Protein AF-0000000072475135 (afdb_homodimer)

Solvent-accessible surface area (backbone atoms only — not comparable to full-atom values): 20371 Å² total; per-residue (Å²): 133,74,54,34,29,38,39,38,40,29,12,45,85,73,63,38,58,67,58,53,50,51,50,52,51,53,49,54,66,69,37,64,90,61,47,38,32,42,30,43,28,63,34,77,89,44,86,66,41,36,35,34,28,40,28,46,86,81,74,46,78,41,76,63,36,28,35,50,58,93,46,69,72,54,22,61,73,70,62,63,51,88,79,49,86,34,56,38,82,65,77,79,52,69,67,61,52,51,48,58,50,34,71,71,68,64,59,81,65,80,65,71,76,61,72,68,71,79,67,78,73,69,80,68,78,75,69,75,70,73,74,66,87,80,71,84,84,81,90,81,89,89,76,86,74,81,76,81,73,87,72,88,80,81,87,76,70,89,76,80,78,131,132,72,56,35,29,39,38,38,39,30,11,46,85,75,63,37,58,66,58,52,49,50,51,52,52,53,48,53,67,67,37,64,88,60,46,38,32,42,30,44,27,63,33,79,88,46,86,67,40,34,36,34,29,41,29,47,87,79,72,46,78,41,76,64,37,29,35,50,57,92,46,68,71,54,22,62,72,69,61,63,48,89,80,50,88,33,58,36,81,64,80,81,51,69,68,59,51,51,47,58,49,31,71,73,67,65,58,81,65,83,69,72,76,64,74,72,72,82,68,78,75,72,80,68,81,73,74,78,76,74,80,70,79,78,77,74,86,62,84,73,68,80,71,77,75,78,66,79,78,74,76,77,74,77,82,69,78,78,62,75,80,129

Radius of gyration: 30.02 Å; Cα contacts (8 Å, |Δi|>4): 388; chains: 2; bounding box: 94×64×72 Å

Organism: Diutina rugosa (NCBI:txid5481)

pLDDT: mean 70.78, std 33.04, range [15.7, 98.88]

Structure (mmCIF, N/CA/C/O backbone):
data_AF-0000000072475135-model_v1
#
loop_
_entity.id
_entity.type
_entity.pdbx_description
1 polymer 'Uncharacterized protein'
#
loop_
_atom_site.group_PDB
_atom_site.id
_atom_site.type_symbol
_atom_site.label_atom_id
_atom_site.label_alt_id
_atom_site.label_comp_id
_atom_site.label_asym_id
_atom_site.label_entity_id
_atom_site.label_seq_id
_atom_site.pdbx_PDB_ins_code
_atom_site.Cartn_x
_atom_site.Cartn_y
_atom_site.Cartn_z
_atom_site.occupancy
_atom_site.B_iso_or_equiv
_atom_site.auth_seq_id
_atom_site.auth_comp_id
_atom_site.auth_asym_id
_atom_site.auth_atom_id
_atom_site.pdbx_PDB_model_num
ATOM 1 N N . MET A 1 1 ? -14.227 -4.93 15.25 1 56.53 1 MET A N 1
ATOM 2 C CA . MET A 1 1 ? -13.344 -5.859 14.547 1 56.53 1 MET A CA 1
ATOM 3 C C . MET A 1 1 ? -12.555 -5.141 13.461 1 56.53 1 MET A C 1
ATOM 5 O O . MET A 1 1 ? -13.039 -4.176 12.867 1 56.53 1 MET A O 1
ATOM 9 N N . SER A 1 2 ? -11.219 -5.438 13.289 1 84.25 2 SER A N 1
ATOM 10 C CA . SER A 1 2 ? -10.398 -4.758 12.289 1 84.25 2 SER A CA 1
ATOM 11 C C . SER A 1 2 ? -10.82 -5.137 10.875 1 84.25 2 SER A C 1
ATOM 13 O O . SER A 1 2 ? -11.258 -6.262 10.633 1 84.25 2 SER A O 1
ATOM 15 N N . LEU A 1 3 ? -10.969 -4.223 9.992 1 91.5 3 LEU A N 1
ATOM 16 C CA . LEU A 1 3 ? -11.312 -4.449 8.594 1 91.5 3 LEU A CA 1
ATOM 17 C C . LEU A 1 3 ? -10.266 -5.312 7.902 1 91.5 3 LEU A C 1
ATOM 19 O O . LEU A 1 3 ? -9.094 -5.305 8.289 1 91.5 3 LEU A O 1
ATOM 23 N N . PRO A 1 4 ? -10.719 -6.164 6.957 1 94.94 4 PRO A N 1
ATOM 24 C CA . PRO A 1 4 ? -9.766 -6.965 6.191 1 94.94 4 PRO A CA 1
ATOM 25 C C . PRO A 1 4 ? -8.695 -6.117 5.512 1 94.94 4 PRO A C 1
ATOM 27 O O . PRO A 1 4 ? -8.938 -4.945 5.199 1 94.94 4 PRO A O 1
ATOM 30 N N . GLN A 1 5 ? -7.562 -6.695 5.324 1 96.69 5 GLN A N 1
ATOM 31 C CA . GLN A 1 5 ? -6.441 -6.023 4.672 1 96.69 5 GLN A CA 1
ATOM 32 C C . GLN A 1 5 ? -5.895 -6.863 3.52 1 96.69 5 GLN A C 1
ATOM 34 O O . GLN A 1 5 ? -5.859 -8.094 3.604 1 96.69 5 GLN A O 1
ATOM 39 N N . VAL A 1 6 ? -5.473 -6.18 2.527 1 98 6 VAL A N 1
ATOM 40 C CA . VAL A 1 6 ? -4.906 -6.859 1.365 1 98 6 VAL A CA 1
ATOM 41 C C . VAL A 1 6 ? -3.414 -6.555 1.268 1 98 6 VAL A C 1
ATOM 43 O O . VAL A 1 6 ? -2.986 -5.422 1.504 1 98 6 VAL A O 1
ATOM 46 N N . THR A 1 7 ? -2.662 -7.562 0.932 1 98.69 7 THR A N 1
ATOM 47 C CA . THR A 1 7 ? -1.241 -7.414 0.639 1 98.69 7 THR A CA 1
ATOM 48 C C . THR A 1 7 ? -0.933 -7.863 -0.787 1 98.69 7 THR A C 1
ATOM 50 O O . THR A 1 7 ? -1.393 -8.922 -1.223 1 98.69 7 THR A O 1
ATOM 53 N N . ILE A 1 8 ? -0.24 -7.023 -1.475 1 98.88 8 ILE A N 1
ATOM 54 C CA . ILE A 1 8 ? 0.21 -7.348 -2.824 1 98.88 8 ILE A CA 1
ATOM 55 C C . ILE A 1 8 ? 1.734 -7.43 -2.854 1 98.88 8 ILE A C 1
ATOM 57 O O . ILE A 1 8 ? 2.422 -6.445 -2.564 1 98.88 8 ILE A O 1
ATOM 61 N N . GLU A 1 9 ? 2.25 -8.57 -3.188 1 98.81 9 GLU A N 1
ATOM 62 C CA . GLU A 1 9 ? 3.674 -8.789 -3.416 1 98.81 9 GLU A CA 1
ATOM 63 C C . GLU A 1 9 ? 4.004 -8.773 -4.906 1 98.81 9 GLU A C 1
ATOM 65 O O . GLU A 1 9 ? 3.248 -9.312 -5.719 1 98.81 9 GLU A O 1
ATOM 70 N N . TYR A 1 10 ? 5.113 -8.164 -5.23 1 98.75 10 TYR A N 1
ATOM 71 C CA . TYR A 1 10 ? 5.484 -8.117 -6.641 1 98.75 10 TYR A CA 1
ATOM 72 C C . TYR A 1 10 ? 6.996 -8.219 -6.809 1 98.75 10 TYR A C 1
ATOM 74 O O . TYR A 1 10 ? 7.754 -7.879 -5.895 1 98.75 10 TYR A O 1
ATOM 82 N N . CYS A 1 11 ? 7.383 -8.711 -7.918 1 98.5 11 CYS A N 1
ATOM 83 C CA . CYS A 1 11 ? 8.797 -8.82 -8.266 1 98.5 11 CYS A CA 1
ATOM 84 C C . CYS A 1 11 ? 9.406 -7.445 -8.516 1 98.5 11 CYS A C 1
ATOM 86 O O . CYS A 1 11 ? 9.125 -6.816 -9.531 1 98.5 11 CYS A O 1
ATOM 88 N N . ALA A 1 12 ? 10.211 -7.012 -7.609 1 97.69 12 ALA A N 1
ATOM 89 C CA . ALA A 1 12 ? 10.844 -5.703 -7.73 1 97.69 12 ALA A CA 1
ATOM 90 C C . ALA A 1 12 ? 11.828 -5.668 -8.898 1 97.69 12 ALA A C 1
ATOM 92 O O . ALA A 1 12 ? 11.867 -4.695 -9.656 1 97.69 12 ALA A O 1
ATOM 93 N N . LYS A 1 13 ? 12.547 -6.699 -9.109 1 96.19 13 LYS A N 1
ATOM 94 C CA . LYS A 1 13 ? 13.555 -6.758 -10.172 1 96.19 13 LYS A CA 1
ATOM 95 C C . LYS A 1 13 ? 12.898 -6.816 -11.547 1 96.19 13 LYS A C 1
ATOM 97 O O . LYS A 1 13 ? 13.523 -6.465 -12.555 1 96.19 13 LYS A O 1
ATOM 102 N N . CYS A 1 14 ? 11.719 -7.273 -11.602 1 97.69 14 CYS A N 1
ATOM 103 C CA . CYS A 1 14 ? 10.961 -7.348 -12.852 1 97.69 14 CYS A CA 1
ATOM 104 C C . CYS A 1 14 ? 10.32 -6.004 -13.172 1 97.69 14 CYS A C 1
ATOM 106 O O . CYS A 1 14 ? 9.695 -5.848 -14.227 1 97.69 14 CYS A O 1
ATOM 108 N N . LYS A 1 15 ? 10.422 -5.039 -12.219 1 97.38 15 LYS A N 1
ATOM 109 C CA . LYS A 1 15 ? 9.883 -3.688 -12.359 1 97.38 15 LYS A CA 1
ATOM 110 C C . LYS A 1 15 ? 8.359 -3.717 -12.492 1 97.38 15 LYS A C 1
ATOM 112 O O . LYS A 1 15 ? 7.793 -3.01 -13.328 1 97.38 15 LYS A O 1
ATOM 117 N N . TRP A 1 16 ? 7.676 -4.504 -11.68 1 98.56 16 TRP A N 1
ATOM 118 C CA . TRP A 1 16 ? 6.223 -4.645 -11.719 1 98.56 16 TRP A CA 1
ATOM 119 C C . TRP A 1 16 ? 5.559 -3.697 -10.727 1 98.56 16 TRP A C 1
ATOM 121 O O . TRP A 1 16 ? 4.406 -3.906 -10.336 1 98.56 16 TRP A O 1
ATOM 131 N N . GLN A 1 17 ? 6.277 -2.719 -10.258 1 98.44 17 GLN A N 1
ATOM 132 C CA . GLN A 1 17 ? 5.754 -1.755 -9.297 1 98.44 17 GLN A CA 1
ATOM 133 C C . GLN A 1 17 ? 4.484 -1.087 -9.82 1 98.44 17 GLN A C 1
ATOM 135 O O . GLN A 1 17 ? 3.475 -1.02 -9.117 1 98.44 17 GLN A O 1
ATOM 140 N N . GLN A 1 18 ? 4.641 -0.631 -11.031 1 97.94 18 GLN A N 1
ATOM 141 C CA . GLN A 1 18 ? 3.514 0.115 -11.586 1 97.94 18 GLN A CA 1
ATOM 142 C C . GLN A 1 18 ? 2.273 -0.767 -11.703 1 97.94 18 GLN A C 1
ATOM 144 O O . GLN A 1 18 ? 1.151 -0.303 -11.492 1 97.94 18 GLN A O 1
ATOM 149 N N . ARG A 1 19 ? 2.459 -1.937 -12.039 1 98.5 19 ARG A N 1
ATOM 150 C CA . ARG A 1 19 ? 1.353 -2.885 -12.109 1 98.5 19 ARG A CA 1
ATOM 151 C C . ARG A 1 19 ? 0.732 -3.111 -10.734 1 98.5 19 ARG A C 1
ATOM 153 O O . ARG A 1 19 ? -0.492 -3.127 -10.594 1 98.5 19 ARG A O 1
ATOM 160 N N . ALA A 1 20 ? 1.542 -3.322 -9.766 1 98.88 20 ALA A N 1
ATOM 161 C CA . ALA A 1 20 ? 1.06 -3.5 -8.398 1 98.88 20 ALA A CA 1
ATOM 162 C C . ALA A 1 20 ? 0.255 -2.287 -7.941 1 98.88 20 ALA A C 1
ATOM 164 O O . ALA A 1 20 ? -0.796 -2.434 -7.316 1 98.88 20 ALA A O 1
ATOM 165 N N . VAL A 1 21 ? 0.729 -1.128 -8.242 1 98.75 21 VAL A N 1
ATOM 166 C CA . VAL A 1 21 ? 0.049 0.11 -7.879 1 98.75 21 VAL A CA 1
ATOM 167 C C . VAL A 1 21 ? -1.324 0.164 -8.539 1 98.75 21 VAL A C 1
ATOM 169 O O . VAL A 1 21 ? -2.301 0.603 -7.93 1 98.75 21 VAL A O 1
ATOM 172 N N . TRP A 1 22 ? -1.317 -0.268 -9.75 1 98.62 22 TRP A N 1
ATOM 173 C CA . TRP A 1 22 ? -2.584 -0.288 -10.469 1 98.62 22 TRP A CA 1
ATOM 174 C C . TRP A 1 22 ? -3.615 -1.143 -9.742 1 98.62 22 TRP A C 1
ATOM 176 O O . TRP A 1 22 ? -4.766 -0.732 -9.57 1 98.62 22 TRP A O 1
ATOM 186 N N . TYR A 1 23 ? -3.262 -2.256 -9.281 1 98.81 23 TYR A N 1
ATOM 187 C CA . TYR A 1 23 ? -4.172 -3.123 -8.539 1 98.81 23 TYR A CA 1
ATOM 188 C C . TYR A 1 23 ? -4.609 -2.469 -7.238 1 98.81 23 TYR A C 1
ATOM 190 O O . TYR A 1 23 ? -5.781 -2.531 -6.867 1 98.81 23 TYR A O 1
ATOM 198 N N . LEU A 1 24 ? -3.641 -1.946 -6.551 1 98.81 24 LEU A N 1
ATOM 199 C CA . LEU A 1 24 ? -3.932 -1.243 -5.305 1 98.81 24 LEU A CA 1
ATOM 200 C C . LEU A 1 24 ? -4.996 -0.173 -5.523 1 98.81 24 LEU A C 1
ATOM 202 O O . LEU A 1 24 ? -5.973 -0.101 -4.773 1 98.81 24 LEU A O 1
ATOM 206 N N . GLN A 1 25 ? -4.801 0.579 -6.539 1 98.19 25 GLN A N 1
ATOM 207 C CA . GLN A 1 25 ? -5.738 1.658 -6.84 1 98.19 25 GLN A CA 1
ATOM 208 C C . GLN A 1 25 ? -7.129 1.111 -7.141 1 98.19 25 GLN A C 1
ATOM 210 O O . GLN A 1 25 ? -8.125 1.607 -6.609 1 98.19 25 GLN A O 1
ATOM 215 N N . GLU A 1 26 ? -7.184 0.102 -7.914 1 97.75 26 GLU A N 1
ATOM 216 C CA . GLU A 1 26 ? -8.453 -0.523 -8.281 1 97.75 26 GLU A CA 1
ATOM 217 C C . GLU A 1 26 ? -9.18 -1.057 -7.051 1 97.75 26 GLU A C 1
ATOM 219 O O . GLU A 1 26 ? -10.383 -0.849 -6.898 1 97.75 26 GLU A O 1
ATOM 224 N N . LEU A 1 27 ? -8.469 -1.668 -6.281 1 98.06 27 LEU A N 1
ATOM 225 C CA . LEU A 1 27 ? -9.078 -2.311 -5.125 1 98.06 27 LEU A CA 1
ATOM 226 C C . LEU A 1 27 ? -9.57 -1.271 -4.117 1 98.06 27 LEU A C 1
ATOM 228 O O . LEU A 1 27 ? -10.664 -1.401 -3.564 1 98.06 27 LEU A O 1
ATOM 232 N N . LEU A 1 28 ? -8.766 -0.259 -3.883 1 97.19 28 LEU A N 1
ATOM 233 C CA . LEU A 1 28 ? -9.18 0.784 -2.949 1 97.19 28 LEU A CA 1
ATOM 234 C C . LEU A 1 28 ? -10.43 1.501 -3.449 1 97.19 28 LEU A C 1
ATOM 236 O O . LEU A 1 28 ? -11.281 1.899 -2.652 1 97.19 28 LEU A O 1
ATOM 240 N N . GLN A 1 29 ? -10.516 1.653 -4.742 1 95.44 29 GLN A N 1
ATOM 241 C CA . GLN A 1 29 ? -11.688 2.311 -5.316 1 95.44 29 GLN A CA 1
ATOM 242 C C . GLN A 1 29 ? -12.93 1.437 -5.18 1 95.44 29 GLN A C 1
ATOM 244 O O . GLN A 1 29 ? -14.023 1.939 -4.895 1 95.44 29 GLN A O 1
ATOM 249 N N . THR A 1 30 ? -12.75 0.25 -5.352 1 96.06 30 THR A N 1
ATOM 250 C CA . THR A 1 30 ? -13.867 -0.681 -5.379 1 96.06 30 THR A CA 1
ATOM 251 C C . THR A 1 30 ? -14.32 -1.022 -3.961 1 96.06 30 THR A C 1
ATOM 253 O O . THR A 1 30 ? -15.523 -1.132 -3.697 1 96.06 30 THR A O 1
ATOM 256 N N . PHE A 1 31 ? -13.453 -1.217 -3.105 1 96.25 31 PHE A N 1
ATOM 257 C CA . PHE A 1 31 ? -13.781 -1.692 -1.769 1 96.25 31 PHE A CA 1
ATOM 258 C C . PHE A 1 31 ? -13.688 -0.561 -0.753 1 96.25 31 PHE A C 1
ATOM 260 O O . PHE A 1 31 ? -13.148 -0.742 0.339 1 96.25 31 PHE A O 1
ATOM 267 N N . ASP A 1 32 ? -14.141 0.528 -1.178 1 93.12 32 ASP A N 1
ATOM 268 C CA . ASP A 1 32 ? -14.195 1.688 -0.292 1 93.12 32 ASP A CA 1
ATOM 269 C C . ASP A 1 32 ? -15.016 1.383 0.96 1 93.12 32 ASP A C 1
ATOM 271 O O . ASP A 1 32 ? -16.203 1.085 0.872 1 93.12 32 ASP A O 1
ATOM 275 N N . GLY A 1 33 ? -14.336 1.446 2.121 1 93.62 33 GLY A N 1
ATOM 276 C CA . GLY A 1 33 ? -15.031 1.193 3.373 1 93.62 33 GLY A CA 1
ATOM 277 C C . GLY A 1 33 ? -15.039 -0.272 3.766 1 93.62 33 GLY A C 1
ATOM 278 O O . GLY A 1 33 ? -15.461 -0.621 4.871 1 93.62 33 GLY A O 1
ATOM 279 N N . SER A 1 34 ? -14.547 -1.141 2.9 1 93.88 34 SER A N 1
ATOM 280 C CA . SER A 1 34 ? -14.602 -2.576 3.156 1 93.88 34 SER A CA 1
ATOM 281 C C . SER A 1 34 ? -13.211 -3.135 3.455 1 93.88 34 SER A C 1
ATOM 283 O O . SER A 1 34 ? -13.086 -4.242 3.979 1 93.88 34 SER A O 1
ATOM 285 N N . LEU A 1 35 ? -12.273 -2.338 3.057 1 95.25 35 LEU A N 1
ATOM 286 C CA . LEU A 1 35 ? -10.891 -2.721 3.338 1 95.25 35 LEU A CA 1
ATOM 287 C C . LEU A 1 35 ? -10.242 -1.738 4.305 1 95.25 35 LEU A C 1
ATOM 289 O O . LEU A 1 35 ? -10.445 -0.526 4.199 1 95.25 35 LEU A O 1
ATOM 293 N N . GLY A 1 36 ? -9.469 -2.334 5.199 1 96.19 36 GLY A N 1
ATOM 294 C CA . GLY A 1 36 ? -8.789 -1.496 6.176 1 96.19 36 GLY A CA 1
ATOM 295 C C . GLY A 1 36 ? -7.484 -0.921 5.664 1 96.19 36 GLY A C 1
ATOM 296 O O . GLY A 1 36 ? -7.059 0.152 6.098 1 96.19 36 GLY A O 1
ATOM 297 N N . ALA A 1 37 ? -6.859 -1.688 4.777 1 97.75 37 ALA A N 1
ATOM 298 C CA . ALA A 1 37 ? -5.555 -1.276 4.266 1 97.75 37 ALA A CA 1
ATOM 299 C C . ALA A 1 37 ? -5.133 -2.141 3.08 1 97.75 37 ALA A C 1
ATOM 301 O O . ALA A 1 37 ? -5.594 -3.277 2.938 1 97.75 37 ALA A O 1
ATOM 302 N N . ILE A 1 38 ? -4.344 -1.551 2.271 1 98.62 38 ILE A N 1
ATOM 303 C CA . ILE A 1 38 ? -3.641 -2.332 1.261 1 98.62 38 ILE A CA 1
ATOM 304 C C . ILE A 1 38 ? -2.139 -2.072 1.359 1 98.62 38 ILE A C 1
ATOM 306 O O . ILE A 1 38 ? -1.709 -0.923 1.485 1 98.62 38 ILE A O 1
ATOM 310 N N . THR A 1 39 ? -1.374 -3.115 1.282 1 98.81 39 THR A N 1
ATOM 311 C CA . THR A 1 39 ? 0.077 -3.062 1.421 1 98.81 39 THR A CA 1
ATOM 312 C C . THR A 1 39 ? 0.76 -3.551 0.146 1 98.81 39 THR A C 1
ATOM 314 O O . THR A 1 39 ? 0.414 -4.609 -0.384 1 98.81 39 THR A O 1
ATOM 317 N N . LEU A 1 40 ? 1.656 -2.771 -0.34 1 98.88 40 LEU A N 1
ATOM 318 C CA . LEU A 1 40 ? 2.531 -3.232 -1.413 1 98.88 40 LEU A CA 1
ATOM 319 C C . LEU A 1 40 ? 3.883 -3.674 -0.861 1 98.88 40 LEU A C 1
ATOM 321 O O . LEU A 1 40 ? 4.512 -2.943 -0.09 1 98.88 40 LEU A O 1
ATOM 325 N N . VAL A 1 41 ? 4.309 -4.832 -1.307 1 98.69 41 VAL A N 1
ATOM 326 C CA . VAL A 1 41 ? 5.562 -5.418 -0.844 1 98.69 41 VAL A CA 1
ATOM 327 C C . VAL A 1 41 ? 6.449 -5.754 -2.041 1 98.69 41 VAL A C 1
ATOM 329 O O . VAL A 1 41 ? 6.215 -6.746 -2.736 1 98.69 41 VAL A O 1
ATOM 332 N N . PRO A 1 42 ? 7.426 -4.945 -2.258 1 98.56 42 PRO A N 1
ATOM 333 C CA . PRO A 1 42 ? 8.414 -5.363 -3.256 1 98.56 42 PRO A CA 1
ATOM 334 C C . PRO A 1 42 ? 9.234 -6.574 -2.809 1 98.56 42 PRO A C 1
ATOM 336 O O . PRO A 1 42 ? 9.711 -6.609 -1.675 1 98.56 42 PRO A O 1
ATOM 339 N N . VAL A 1 43 ? 9.359 -7.52 -3.686 1 97.81 43 VAL A N 1
ATOM 340 C CA . VAL A 1 43 ? 10.133 -8.727 -3.396 1 97.81 43 VAL A CA 1
ATOM 341 C C . VAL A 1 43 ? 11.367 -8.781 -4.297 1 97.81 43 VAL A C 1
ATOM 343 O O . VAL A 1 43 ? 11.25 -8.656 -5.52 1 97.81 43 VAL A O 1
ATOM 346 N N . TYR A 1 44 ? 12.484 -9 -3.701 1 95.38 44 TYR A N 1
ATOM 347 C CA . TYR A 1 44 ? 13.727 -8.891 -4.453 1 95.38 44 TYR A CA 1
ATOM 348 C C . TYR A 1 44 ? 14.359 -10.258 -4.664 1 95.38 44 TYR A C 1
ATOM 350 O O . TYR A 1 44 ? 15.164 -10.438 -5.582 1 95.38 44 TYR A O 1
ATOM 358 N N . ASP A 1 45 ? 13.961 -11.203 -3.867 1 94.44 45 ASP A N 1
ATOM 359 C CA . ASP A 1 45 ? 14.719 -12.445 -3.861 1 94.44 45 ASP A CA 1
ATOM 360 C C . ASP A 1 45 ? 13.93 -13.578 -4.516 1 94.44 45 ASP A C 1
ATOM 362 O O . ASP A 1 45 ? 14.297 -14.75 -4.406 1 94.44 45 ASP A O 1
ATOM 366 N N . SER A 1 46 ? 12.836 -13.328 -5.125 1 95.12 46 SER A N 1
ATOM 367 C CA . SER A 1 46 ? 12.008 -14.289 -5.848 1 95.12 46 SER A CA 1
ATOM 368 C C . SER A 1 46 ? 11.562 -13.727 -7.195 1 95.12 46 SER A C 1
ATOM 370 O O . SER A 1 46 ? 10.469 -13.18 -7.316 1 95.12 46 SER A O 1
ATOM 372 N N . PRO A 1 47 ? 12.461 -13.922 -8.211 1 95.44 47 PRO A N 1
ATOM 373 C CA . PRO A 1 47 ? 12.117 -13.359 -9.523 1 95.44 47 PRO A CA 1
ATOM 374 C C . PRO A 1 47 ? 10.789 -13.891 -10.062 1 95.44 47 PRO A C 1
ATOM 376 O O . PRO A 1 47 ? 10.516 -15.094 -9.969 1 95.44 47 PRO A O 1
ATOM 379 N N . GLY A 1 48 ? 9.969 -12.992 -10.523 1 96.88 48 GLY A N 1
ATOM 380 C CA . GLY A 1 48 ? 8.727 -13.398 -11.156 1 96.88 48 GLY A CA 1
ATOM 381 C C . GLY A 1 48 ? 7.574 -13.539 -10.172 1 96.88 48 GLY A C 1
ATOM 382 O O . GLY A 1 48 ? 6.469 -13.922 -10.555 1 96.88 48 GLY A O 1
ATOM 383 N N . VAL A 1 49 ? 7.785 -13.234 -8.992 1 97.5 49 VAL A N 1
ATOM 384 C CA . VAL A 1 49 ? 6.754 -13.414 -7.973 1 97.5 49 VAL A CA 1
ATOM 385 C C . VAL A 1 49 ? 5.668 -12.359 -8.141 1 97.5 49 VAL A C 1
ATOM 387 O O . VAL A 1 49 ? 5.965 -11.195 -8.438 1 97.5 49 VAL A O 1
ATOM 390 N N . PHE A 1 50 ? 4.504 -12.727 -8.047 1 98.62 50 PHE A N 1
ATOM 391 C CA . PHE A 1 50 ? 3.326 -11.883 -7.871 1 98.62 50 PHE A CA 1
ATOM 392 C C . PHE A 1 50 ? 2.256 -12.602 -7.062 1 98.62 50 PHE A C 1
ATOM 394 O O . PHE A 1 50 ? 1.854 -13.719 -7.406 1 98.62 50 PHE A O 1
ATOM 401 N N . GLY A 1 51 ? 1.834 -12.016 -6.004 1 98.56 51 GLY A N 1
ATOM 402 C CA . GLY A 1 51 ? 0.843 -12.625 -5.125 1 98.56 51 GLY A CA 1
ATOM 403 C C . GLY A 1 51 ? -0.057 -11.602 -4.453 1 98.56 51 GLY A C 1
ATOM 404 O O . GLY A 1 51 ? 0.374 -10.492 -4.152 1 98.56 51 GLY A O 1
ATOM 405 N N . VAL A 1 52 ? -1.253 -11.969 -4.246 1 98.81 52 VAL A N 1
ATOM 406 C CA . VAL A 1 52 ? -2.236 -11.18 -3.512 1 98.81 52 VAL A CA 1
ATOM 407 C C . VAL A 1 52 ? -2.771 -11.992 -2.332 1 98.81 52 VAL A C 1
ATOM 409 O O . VAL A 1 52 ? -3.17 -13.148 -2.496 1 98.81 52 VAL A O 1
ATOM 412 N N . TYR A 1 53 ? -2.787 -11.344 -1.238 1 98.25 53 TYR A N 1
ATOM 413 C CA . TYR A 1 53 ? -3.156 -12.023 -0 1 98.25 53 TYR A CA 1
ATOM 414 C C . TYR A 1 53 ? -4.199 -11.219 0.769 1 98.25 53 TYR A C 1
ATOM 416 O O . TYR A 1 53 ? -4.234 -9.992 0.686 1 98.25 53 TYR A O 1
ATOM 424 N N . LEU A 1 54 ? -4.969 -11.945 1.535 1 96.88 54 LEU A N 1
ATOM 425 C CA . LEU A 1 54 ? -5.969 -11.328 2.4 1 96.88 54 LEU A CA 1
ATOM 426 C C . LEU A 1 54 ? -5.719 -11.68 3.861 1 96.88 54 LEU A C 1
ATOM 428 O O . LEU A 1 54 ? -5.449 -12.836 4.184 1 96.88 54 LEU A O 1
ATOM 432 N N . THR A 1 55 ? -5.668 -10.641 4.652 1 95.81 55 THR A N 1
ATOM 433 C CA . THR A 1 55 ? -5.586 -10.812 6.098 1 95.81 55 THR A CA 1
ATOM 434 C C . THR A 1 55 ? -6.859 -10.32 6.777 1 95.81 55 THR A C 1
ATOM 436 O O . THR A 1 55 ? -7.285 -9.188 6.555 1 95.81 55 THR A O 1
ATOM 439 N N . THR A 1 56 ? -7.391 -11.195 7.512 1 88.5 56 THR A N 1
ATOM 440 C CA . THR A 1 56 ? -8.602 -10.852 8.258 1 88.5 56 THR A CA 1
ATOM 441 C C . THR A 1 56 ? -8.336 -10.883 9.758 1 88.5 56 THR A C 1
ATOM 443 O O . THR A 1 56 ? -7.184 -10.945 10.195 1 88.5 56 THR A O 1
ATOM 446 N N . ASP A 1 57 ? -9.234 -11.008 10.656 1 74.31 57 ASP A N 1
ATOM 447 C CA . ASP A 1 57 ? -9.148 -10.93 12.117 1 74.31 57 ASP A CA 1
ATOM 448 C C . ASP A 1 57 ? -8.164 -11.969 12.656 1 74.31 57 ASP A C 1
ATOM 450 O O . ASP A 1 57 ? -7.527 -11.75 13.688 1 74.31 57 ASP A O 1
ATOM 454 N N . THR A 1 58 ? -7.949 -12.992 12 1 72.94 58 THR A N 1
ATOM 455 C CA . THR A 1 58 ? -7.117 -14.055 12.547 1 72.94 58 THR A CA 1
ATOM 456 C C . THR A 1 58 ? -5.645 -13.797 12.242 1 72.94 58 THR A C 1
ATOM 458 O O . THR A 1 58 ? -4.77 -14.547 12.695 1 72.94 58 THR A O 1
ATOM 461 N N . ASP A 1 59 ? -5.293 -12.664 11.695 1 75.06 59 ASP A N 1
ATOM 462 C CA . ASP A 1 59 ? -3.92 -12.25 11.414 1 75.06 59 ASP A CA 1
ATOM 463 C C . ASP A 1 59 ? -3.203 -13.266 10.539 1 75.06 59 ASP A C 1
ATOM 465 O O . ASP A 1 59 ? -1.983 -13.422 10.625 1 75.06 59 ASP A O 1
ATOM 469 N N . THR A 1 60 ? -3.922 -14.109 10.039 1 88.19 60 THR A N 1
ATOM 470 C CA . THR A 1 60 ? -3.332 -15.047 9.094 1 88.19 60 THR A CA 1
ATOM 471 C C . THR A 1 60 ? -3.428 -14.5 7.668 1 88.19 60 THR A C 1
ATOM 473 O O . THR A 1 60 ? -4.48 -14.008 7.254 1 88.19 60 THR A O 1
ATOM 476 N N . LYS A 1 61 ? -2.369 -14.547 7.031 1 93.25 61 LYS A N 1
ATOM 477 C CA . LYS A 1 61 ? -2.301 -14.133 5.633 1 93.25 61 LYS A CA 1
ATOM 478 C C . LYS A 1 61 ? -2.719 -15.266 4.699 1 93.25 61 LYS A C 1
ATOM 480 O O . LYS A 1 61 ? -2.012 -16.266 4.574 1 93.25 61 LYS A O 1
ATOM 485 N N . LYS A 1 62 ? -3.887 -15.141 4.094 1 94.75 62 LYS A N 1
ATOM 486 C CA . LYS A 1 62 ? -4.43 -16.141 3.184 1 94.75 62 LYS A CA 1
ATOM 487 C C . LYS A 1 62 ? -4.152 -15.781 1.729 1 94.75 62 LYS A C 1
ATOM 489 O O . LYS A 1 62 ? -4.535 -14.703 1.27 1 94.75 62 LYS A O 1
ATOM 494 N N . PRO A 1 63 ? -3.525 -16.672 0.989 1 96.69 63 PRO A N 1
ATOM 495 C CA . PRO A 1 63 ? -3.303 -16.359 -0.427 1 96.69 63 PRO A CA 1
ATOM 496 C C . PRO A 1 63 ? -4.586 -16.406 -1.249 1 96.69 63 PRO A C 1
ATOM 498 O O . PRO A 1 63 ? -5.359 -17.359 -1.141 1 96.69 63 PRO A O 1
ATOM 501 N N . LEU A 1 64 ? -4.809 -15.398 -2.025 1 97.31 64 LEU A N 1
ATOM 502 C CA . LEU A 1 64 ? -5.941 -15.344 -2.943 1 97.31 64 LEU A CA 1
ATOM 503 C C . LEU A 1 64 ? -5.496 -15.633 -4.371 1 97.31 64 LEU A C 1
ATOM 505 O O . LEU A 1 64 ? -6.234 -16.25 -5.145 1 97.31 64 LEU A O 1
ATOM 509 N N . TYR A 1 65 ? -4.359 -15.148 -4.66 1 98 65 TYR A N 1
ATOM 510 C CA . TYR A 1 65 ? -3.809 -15.266 -6.008 1 98 65 TYR A CA 1
ATOM 511 C C . TYR A 1 65 ? -2.287 -15.336 -5.969 1 98 65 TYR A C 1
ATOM 513 O O . TYR A 1 65 ? -1.641 -14.531 -5.285 1 98 65 TYR A O 1
ATOM 521 N N . LYS A 1 66 ? -1.785 -16.203 -6.668 1 97.94 66 LYS A N 1
ATOM 522 C CA . LYS A 1 66 ? -0.348 -16.297 -6.906 1 97.94 66 LYS A CA 1
ATOM 523 C C . LYS A 1 66 ? -0.052 -16.609 -8.367 1 97.94 66 LYS A C 1
ATOM 525 O O . LYS A 1 66 ? -0.687 -17.5 -8.961 1 97.94 66 LYS A O 1
ATOM 530 N N . ARG A 1 67 ? 0.886 -15.891 -8.844 1 97.69 67 ARG A N 1
ATOM 531 C CA . ARG A 1 67 ? 1.312 -16.141 -10.219 1 97.69 67 ARG A CA 1
ATOM 532 C C . ARG A 1 67 ? 2.24 -17.344 -10.297 1 97.69 67 ARG A C 1
ATOM 534 O O . ARG A 1 67 ? 3.176 -17.469 -9.5 1 97.69 67 ARG A O 1
ATOM 541 N N . LYS A 1 68 ? 1.992 -18.172 -11.258 1 96.31 68 LYS A N 1
ATOM 542 C CA . LYS A 1 68 ? 2.875 -19.297 -11.508 1 96.31 68 LYS A CA 1
ATOM 543 C C . LYS A 1 68 ? 4.223 -18.844 -12.062 1 96.31 68 LYS A C 1
ATOM 545 O O . LYS A 1 68 ? 4.297 -17.828 -12.758 1 96.31 68 LYS A O 1
ATOM 550 N N . PHE A 1 69 ? 5.184 -19.672 -11.766 1 95.38 69 PHE A N 1
ATOM 551 C CA . PHE A 1 69 ? 6.516 -19.375 -12.273 1 95.38 69 PHE A CA 1
ATOM 552 C C . PHE A 1 69 ? 6.703 -19.984 -13.664 1 95.38 69 PHE A C 1
ATOM 554 O O . PHE A 1 69 ? 6.176 -21.047 -13.961 1 95.38 69 PHE A O 1
ATOM 561 N N . ASN A 1 70 ? 7.418 -19.266 -14.477 1 92.12 70 ASN A N 1
ATOM 562 C CA . ASN A 1 70 ? 7.688 -19.766 -15.82 1 92.12 70 ASN A CA 1
ATOM 563 C C . ASN A 1 70 ? 8.75 -20.859 -15.805 1 92.12 70 ASN A C 1
ATOM 565 O O . ASN A 1 70 ? 8.75 -21.734 -16.672 1 92.12 70 ASN A O 1
ATOM 569 N N . LYS A 1 71 ? 9.688 -20.875 -14.828 1 92.62 71 LYS A N 1
ATOM 570 C CA . LYS A 1 71 ? 10.773 -21.844 -14.711 1 92.62 71 LYS A CA 1
ATOM 571 C C . LYS A 1 71 ? 10.453 -22.906 -13.656 1 92.62 71 LYS A C 1
ATOM 573 O O . LYS A 1 71 ? 10.203 -22.578 -12.5 1 92.62 71 LYS A O 1
ATOM 578 N N . PRO A 1 72 ? 10.578 -24.172 -14.055 1 91.94 72 PRO A N 1
ATOM 579 C CA . PRO A 1 72 ? 10.25 -25.25 -13.109 1 91.94 72 PRO A CA 1
ATOM 580 C C . PRO A 1 72 ? 11.117 -25.219 -11.852 1 91.94 72 PRO A C 1
ATOM 582 O O . PRO A 1 72 ? 10.656 -25.578 -10.766 1 91.94 72 PRO A O 1
ATOM 585 N N . GLU A 1 73 ? 12.383 -24.781 -12.008 1 93 73 GLU A N 1
ATOM 586 C CA . GLU A 1 73 ? 13.281 -24.688 -10.867 1 93 73 GLU A CA 1
ATOM 587 C C . GLU A 1 73 ? 12.758 -23.703 -9.82 1 93 73 GLU A C 1
ATOM 589 O O . GLU A 1 73 ? 12.859 -23.953 -8.617 1 93 73 GLU A O 1
ATOM 594 N N . LEU A 1 74 ? 12.18 -22.625 -10.312 1 91.94 74 LEU A N 1
ATOM 595 C CA . LEU A 1 74 ? 11.617 -21.625 -9.406 1 91.94 74 LEU A CA 1
ATOM 596 C C . LEU A 1 74 ? 10.32 -22.125 -8.781 1 91.94 74 LEU A C 1
ATOM 598 O O . LEU A 1 74 ? 10.062 -21.891 -7.598 1 91.94 74 LEU A O 1
ATOM 602 N N . ALA A 1 75 ? 9.484 -22.781 -9.547 1 92.56 75 ALA A N 1
ATOM 603 C CA . ALA A 1 75 ? 8.242 -23.359 -9.047 1 92.56 75 ALA A CA 1
ATOM 604 C C . ALA A 1 75 ? 8.5 -24.297 -7.871 1 92.56 75 ALA A C 1
ATOM 606 O O . ALA A 1 75 ? 7.789 -24.25 -6.863 1 92.56 75 ALA A O 1
ATOM 607 N N . ALA A 1 76 ? 9.492 -25.125 -8.055 1 92.44 76 ALA A N 1
ATOM 608 C CA . ALA A 1 76 ? 9.852 -26.078 -7 1 92.44 76 ALA A CA 1
ATOM 609 C C . ALA A 1 76 ? 10.406 -25.344 -5.777 1 92.44 76 ALA A C 1
ATOM 611 O O . ALA A 1 76 ? 10.023 -25.641 -4.645 1 92.44 76 ALA A O 1
ATOM 612 N N . LYS A 1 77 ? 11.219 -24.375 -6.035 1 92.5 77 LYS A N 1
ATOM 613 C CA . LYS A 1 77 ? 11.891 -23.641 -4.965 1 92.5 77 LYS A CA 1
ATOM 614 C C . LYS A 1 77 ? 10.875 -22.891 -4.109 1 92.5 77 LYS A C 1
ATOM 616 O O . LYS A 1 77 ? 11.023 -22.812 -2.885 1 92.5 77 LYS A O 1
ATOM 621 N N . TYR A 1 78 ? 9.844 -22.328 -4.797 1 91.38 78 TYR A N 1
ATOM 622 C CA . TYR A 1 78 ? 8.938 -21.453 -4.07 1 91.38 78 TYR A CA 1
ATOM 623 C C . TYR A 1 78 ? 7.605 -22.141 -3.797 1 91.38 78 TYR A C 1
ATOM 625 O O . TYR A 1 78 ? 6.625 -21.5 -3.428 1 91.38 78 TYR A O 1
ATOM 633 N N . GLY A 1 79 ? 7.574 -23.359 -3.914 1 89.19 79 GLY A N 1
ATOM 634 C CA . GLY A 1 79 ? 6.477 -24.203 -3.449 1 89.19 79 GLY A CA 1
ATOM 635 C C . GLY A 1 79 ? 5.23 -24.078 -4.305 1 89.19 79 GLY A C 1
ATOM 636 O O . GLY A 1 79 ? 4.109 -24.172 -3.795 1 89.19 79 GLY A O 1
ATOM 637 N N . GLU A 1 80 ? 5.43 -23.766 -5.527 1 88.31 80 GLU A N 1
ATOM 638 C CA . GLU A 1 80 ? 4.285 -23.781 -6.43 1 88.31 80 GLU A CA 1
ATOM 639 C C . GLU A 1 80 ? 3.707 -25.188 -6.555 1 88.31 80 GLU A C 1
ATOM 641 O O . GLU A 1 80 ? 4.434 -26.141 -6.859 1 88.31 80 GLU A O 1
ATOM 646 N N . THR A 1 81 ? 2.547 -25.328 -6.004 1 83.44 81 THR A N 1
ATOM 647 C CA . THR A 1 81 ? 1.902 -26.625 -6.148 1 83.44 81 THR A CA 1
ATOM 648 C C . THR A 1 81 ? 0.686 -26.531 -7.066 1 83.44 81 THR A C 1
ATOM 650 O O . THR A 1 81 ? 0.068 -25.469 -7.172 1 83.44 81 THR A O 1
ATOM 653 N N . MET A 1 82 ? 0.457 -27.562 -7.66 1 77.5 82 ME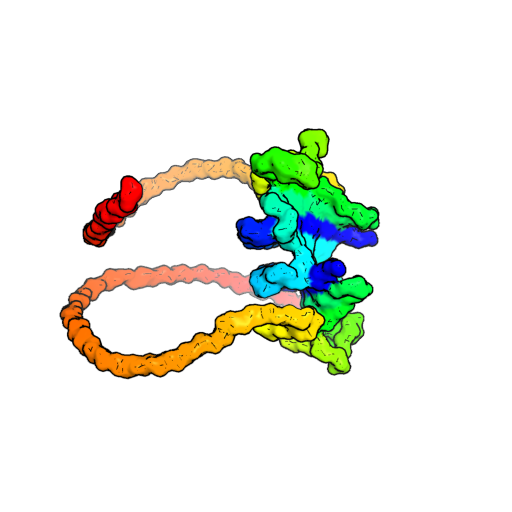T A N 1
ATOM 654 C CA . MET A 1 82 ? -0.699 -27.641 -8.547 1 77.5 82 MET A CA 1
ATOM 655 C C . MET A 1 82 ? -1.978 -27.906 -7.758 1 77.5 82 MET A C 1
ATOM 657 O O . MET A 1 82 ? -3.08 -27.766 -8.289 1 77.5 82 MET A O 1
ATOM 661 N N . THR A 1 83 ? -1.874 -28.125 -6.547 1 84.88 83 THR A N 1
ATOM 662 C CA . THR A 1 83 ? -3.029 -28.531 -5.754 1 84.88 83 THR A CA 1
ATOM 663 C C . THR A 1 83 ? -3.715 -27.312 -5.141 1 84.88 83 THR A C 1
ATOM 665 O O . THR A 1 83 ? -4.926 -27.328 -4.898 1 84.88 83 THR A O 1
ATOM 668 N N . GLU A 1 84 ? -2.941 -26.375 -4.984 1 87.69 84 GLU A N 1
ATOM 669 C CA . GLU A 1 84 ? -3.533 -25.188 -4.383 1 87.69 84 GLU A CA 1
ATOM 670 C C . GLU A 1 84 ? -4.273 -24.359 -5.422 1 87.69 84 GLU A C 1
ATOM 672 O O . GLU A 1 84 ? -3.775 -24.141 -6.531 1 87.69 84 GLU A O 1
ATOM 677 N N . PRO A 1 85 ? -5.449 -23.906 -5.082 1 91.31 85 PRO A N 1
ATOM 678 C CA . PRO A 1 85 ? -6.344 -23.281 -6.059 1 91.31 85 PRO A CA 1
ATOM 679 C C . PRO A 1 85 ? -5.953 -21.844 -6.391 1 91.31 85 PRO A C 1
ATOM 681 O O . PRO A 1 85 ? -6.527 -21.234 -7.297 1 91.31 85 PRO A O 1
ATOM 684 N N . TYR A 1 86 ? -4.938 -21.359 -5.742 1 95.56 86 TYR A N 1
ATOM 685 C CA . TYR A 1 86 ? -4.664 -19.938 -5.914 1 95.56 86 TYR A CA 1
ATOM 686 C C . TYR A 1 86 ? -3.51 -19.719 -6.887 1 95.56 86 TYR A C 1
ATOM 688 O O . TYR A 1 86 ? -3.117 -18.578 -7.145 1 95.56 86 TYR A O 1
ATOM 696 N N . TRP A 1 87 ? -2.928 -20.719 -7.43 1 96.31 87 TRP A N 1
ATOM 697 C CA . TRP A 1 87 ? -1.889 -20.578 -8.445 1 96.31 87 TRP A CA 1
ATOM 698 C C . TRP A 1 87 ? -2.502 -20.359 -9.828 1 96.31 87 TRP A C 1
ATOM 700 O O . TRP A 1 87 ? -3.334 -21.156 -10.266 1 96.31 87 TRP A O 1
ATOM 710 N N . HIS A 1 88 ? -2.18 -19.266 -10.523 1 95.81 88 HIS A N 1
ATOM 711 C CA . HIS A 1 88 ? -2.713 -18.953 -11.844 1 95.81 88 HIS A CA 1
ATOM 712 C C . HIS A 1 88 ? -1.604 -18.516 -12.797 1 95.81 88 HIS A C 1
ATOM 714 O O . HIS A 1 88 ? -0.587 -17.969 -12.367 1 95.81 88 HIS A O 1
ATOM 720 N N . SER A 1 89 ? -1.773 -18.828 -14.07 1 94.69 89 SER A N 1
ATOM 721 C CA . SER A 1 89 ? -0.833 -18.344 -15.07 1 94.69 89 SER A CA 1
ATOM 722 C C . SER A 1 89 ? -1.103 -16.875 -15.406 1 94.69 89 SER A C 1
ATOM 724 O O . SER A 1 89 ? -2.258 -16.453 -15.492 1 94.69 89 SER A O 1
ATOM 726 N N . GLY A 1 90 ? -0.022 -16.094 -15.43 1 96.56 90 GLY A N 1
ATOM 727 C CA . GLY A 1 90 ? -0.171 -14.703 -15.82 1 96.56 90 GLY A CA 1
ATOM 728 C C . GLY A 1 90 ? -0.66 -13.812 -14.695 1 96.56 90 GLY A C 1
ATOM 729 O O . GLY A 1 90 ? -0.632 -14.203 -13.531 1 96.56 90 GLY A O 1
ATOM 730 N N . PHE A 1 91 ? -1.009 -12.547 -15.047 1 98.56 91 PHE A N 1
ATOM 731 C CA . PHE A 1 91 ? -1.529 -11.57 -14.102 1 98.56 91 PHE A CA 1
ATOM 732 C C . PHE A 1 91 ? -3.053 -11.578 -14.094 1 98.56 91 PHE A C 1
ATOM 734 O O . PHE A 1 91 ? -3.682 -11.789 -15.133 1 98.56 91 PHE A O 1
ATOM 741 N N . PRO A 1 92 ? -3.637 -11.367 -12.977 1 98.56 92 PRO A N 1
ATOM 742 C CA . PRO A 1 92 ? -5.098 -11.289 -12.945 1 98.56 92 PRO A CA 1
ATOM 743 C C . PRO A 1 92 ? -5.629 -10.008 -13.586 1 98.56 92 PRO A C 1
ATOM 745 O O . PRO A 1 92 ? -4.98 -8.961 -13.508 1 98.56 92 PRO A O 1
ATOM 748 N N . ASP A 1 93 ? -6.754 -10.156 -14.086 1 97.38 93 ASP A N 1
ATOM 749 C CA . ASP A 1 93 ? -7.441 -8.906 -14.367 1 97.38 93 ASP A CA 1
ATOM 750 C C . ASP A 1 93 ? -8.156 -8.375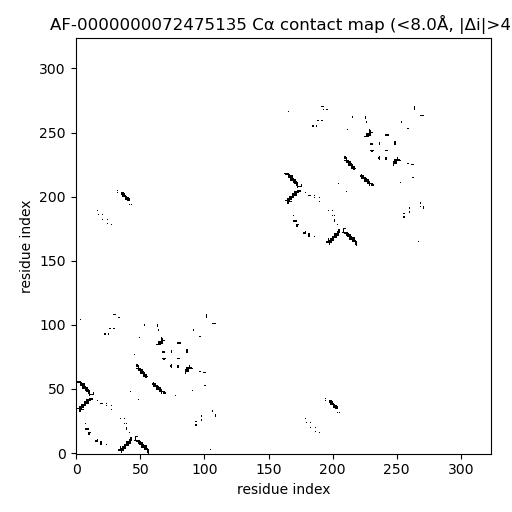 -13.125 1 97.38 93 ASP A C 1
ATOM 752 O O . ASP A 1 93 ? -8.273 -9.086 -12.125 1 97.38 93 ASP A O 1
ATOM 756 N N . ALA A 1 94 ? -8.625 -7.16 -13.281 1 96.5 94 ALA A N 1
ATOM 757 C CA . ALA A 1 94 ? -9.188 -6.488 -12.117 1 96.5 94 ALA A CA 1
ATOM 758 C C . ALA A 1 94 ? -10.477 -7.164 -11.664 1 96.5 94 ALA A C 1
ATOM 760 O O . ALA A 1 94 ? -10.719 -7.324 -10.469 1 96.5 94 ALA A O 1
ATOM 761 N N . LYS A 1 95 ? -11.273 -7.504 -12.617 1 96.5 95 LYS A N 1
ATOM 762 C CA . LYS A 1 95 ? -12.562 -8.117 -12.312 1 96.5 95 LYS A CA 1
ATOM 763 C C . LYS A 1 95 ? -12.391 -9.406 -11.516 1 96.5 95 LYS A C 1
ATOM 765 O O . LYS A 1 95 ? -13.078 -9.625 -10.523 1 96.5 95 LYS A O 1
ATOM 770 N N . PHE A 1 96 ? -11.539 -10.25 -12.023 1 97.69 96 PHE A N 1
ATOM 771 C CA . PHE A 1 96 ? -11.266 -11.523 -11.367 1 97.69 96 PHE A CA 1
ATOM 772 C C . PHE A 1 96 ? -10.734 -11.297 -9.953 1 97.69 96 PHE A C 1
ATOM 774 O O . PHE A 1 96 ? -11.219 -11.914 -9 1 97.69 96 PHE A O 1
ATOM 781 N N . LEU A 1 97 ? -9.82 -10.43 -9.758 1 97.94 97 LEU A N 1
ATOM 782 C CA . LEU A 1 97 ? -9.227 -10.164 -8.445 1 97.94 97 LEU A CA 1
ATOM 783 C C . LEU A 1 97 ? -10.273 -9.609 -7.48 1 97.94 97 LEU A C 1
ATOM 785 O O . LEU A 1 97 ? -10.32 -10.016 -6.316 1 97.94 97 LEU A O 1
ATOM 789 N N . LYS A 1 98 ? -11.086 -8.703 -7.957 1 97.31 98 LYS A N 1
ATOM 790 C CA . LYS A 1 98 ? -12.156 -8.156 -7.125 1 97.31 98 LYS A CA 1
ATOM 791 C C . LYS A 1 98 ? -13.125 -9.25 -6.688 1 97.31 98 LYS A C 1
ATOM 793 O O . LYS A 1 98 ? -13.578 -9.258 -5.543 1 97.31 98 LYS A O 1
ATOM 798 N N . GLN A 1 99 ? -13.383 -10.156 -7.551 1 96.94 99 GLN A N 1
ATOM 799 C CA . GLN A 1 99 ? -14.273 -11.266 -7.23 1 96.94 99 GLN A CA 1
ATOM 800 C C . GLN A 1 99 ? -13.672 -12.164 -6.156 1 96.94 99 GLN A C 1
ATOM 802 O O . GLN A 1 99 ? -14.375 -12.625 -5.258 1 96.94 99 GLN A O 1
ATOM 807 N N . LEU A 1 100 ? -12.383 -12.438 -6.328 1 96.81 100 LEU A N 1
ATOM 808 C CA . LEU A 1 100 ? -11.703 -13.242 -5.316 1 96.81 100 LEU A CA 1
ATOM 809 C C . LEU A 1 100 ? -11.859 -12.625 -3.934 1 96.81 100 LEU A C 1
ATOM 811 O O . LEU A 1 100 ? -12.133 -13.328 -2.961 1 96.81 100 LEU A O 1
ATOM 815 N N . ILE A 1 101 ? -11.695 -11.367 -3.824 1 96.19 101 ILE A N 1
ATOM 816 C CA . ILE A 1 101 ? -11.758 -10.664 -2.549 1 96.19 101 ILE A CA 1
ATOM 817 C C . ILE A 1 101 ? -13.203 -10.633 -2.051 1 96.19 101 ILE A C 1
ATOM 819 O O . ILE A 1 101 ? -13.469 -10.891 -0.874 1 96.19 101 ILE A O 1
ATOM 823 N N . LYS A 1 102 ? -14.125 -10.352 -2.92 1 94.62 102 LYS A N 1
ATOM 824 C CA . LYS A 1 102 ? -15.539 -10.336 -2.555 1 94.62 102 LYS A CA 1
ATOM 825 C C . LYS A 1 102 ? -15.969 -11.68 -1.974 1 94.62 102 LYS A C 1
ATOM 827 O O . LYS A 1 102 ? -16.734 -11.727 -1.003 1 94.62 102 LYS A O 1
ATOM 832 N N . ASN A 1 103 ? -15.523 -12.711 -2.57 1 93.62 103 ASN A N 1
ATOM 833 C CA . ASN A 1 103 ? -15.867 -14.055 -2.111 1 93.62 103 ASN A CA 1
ATOM 834 C C . ASN A 1 103 ? -15.391 -14.297 -0.68 1 93.62 103 ASN A C 1
ATOM 836 O O . ASN A 1 103 ? -16.031 -15.039 0.071 1 93.62 103 ASN A O 1
ATOM 840 N N . GLU A 1 104 ? -14.32 -13.641 -0.336 1 91.5 104 GLU A N 1
ATOM 841 C CA . GLU A 1 104 ? -13.766 -13.852 0.995 1 91.5 104 GLU A CA 1
ATOM 842 C C . GLU A 1 104 ? -14.422 -12.938 2.023 1 91.5 104 GLU A C 1
ATOM 844 O O . GLU A 1 104 ? -14.656 -13.344 3.162 1 91.5 104 GLU A O 1
ATOM 849 N N . ILE A 1 105 ? -14.633 -11.711 1.678 1 88 105 ILE A N 1
ATOM 850 C CA . ILE A 1 105 ? -15.102 -10.766 2.684 1 88 105 ILE A CA 1
ATOM 851 C C . ILE A 1 105 ? -16.625 -10.68 2.648 1 88 105 ILE A C 1
ATOM 853 O O . ILE A 1 105 ? -17.25 -10.164 3.582 1 88 105 ILE A O 1
ATOM 857 N N . GLY A 1 106 ? -17.359 -11.336 1.975 1 77.31 106 GLY A N 1
ATOM 858 C CA . GLY A 1 106 ? -18.812 -11.25 1.871 1 77.31 106 GLY A CA 1
ATOM 859 C C . GLY A 1 106 ? -19.281 -9.883 1.407 1 77.31 106 GLY A C 1
ATOM 860 O O . GLY A 1 106 ? -20.453 -9.531 1.601 1 77.31 106 GLY A O 1
ATOM 861 N N . ALA A 1 107 ? -18.453 -8.875 1.083 1 54.41 107 ALA A N 1
ATOM 862 C CA . ALA A 1 107 ? -18.828 -7.477 0.86 1 54.41 107 ALA A CA 1
ATOM 863 C C . ALA A 1 107 ? -19.875 -7.352 -0.234 1 54.41 107 ALA A C 1
ATOM 865 O O . ALA A 1 107 ? -19.797 -8.031 -1.259 1 54.41 107 ALA A O 1
ATOM 866 N N . GLN A 1 108 ? -21.188 -7.102 0.135 1 48.03 108 GLN A N 1
ATOM 867 C CA . GLN A 1 108 ? -22.203 -6.629 -0.799 1 48.03 108 GLN A CA 1
ATOM 868 C C . GLN A 1 108 ? -21.641 -5.594 -1.762 1 48.03 108 GLN A C 1
ATOM 870 O O . GLN A 1 108 ? -21.359 -4.457 -1.37 1 48.03 108 GLN A O 1
ATOM 875 N N . VAL A 1 109 ? -20.641 -5.656 -2.457 1 49.03 109 VAL A N 1
ATOM 876 C CA . VAL A 1 109 ? -20.344 -4.652 -3.473 1 49.03 109 VAL A CA 1
ATOM 877 C C . VAL A 1 109 ? -21.641 -4.207 -4.148 1 49.03 109 VAL A C 1
ATOM 879 O O . VAL A 1 109 ? -22.594 -4.988 -4.262 1 49.03 109 VAL A O 1
ATOM 882 N N . GLY A 1 110 ? -22 -2.896 -4.402 1 39.59 110 GLY A N 1
ATOM 883 C CA . GLY A 1 110 ? -23.156 -2.27 -5.016 1 39.59 110 GLY A CA 1
ATOM 884 C C . GLY A 1 110 ? -23.672 -3.023 -6.227 1 39.59 110 GLY A C 1
ATOM 885 O O . GLY A 1 110 ? -22.906 -3.352 -7.133 1 39.59 110 GLY A O 1
ATOM 886 N N . HIS A 1 111 ? -24.578 -3.883 -6.082 1 40.41 111 HIS A N 1
ATOM 887 C CA . HIS A 1 111 ? -25.609 -4.164 -7.078 1 40.41 111 HIS A CA 1
ATOM 888 C C . HIS A 1 111 ? -25.969 -2.91 -7.859 1 40.41 111 HIS A C 1
ATOM 890 O O . HIS A 1 111 ? -26.984 -2.883 -8.555 1 40.41 111 HIS A O 1
ATOM 896 N N . HIS A 1 112 ? -25.547 -1.698 -7.477 1 37.88 112 HIS A N 1
ATOM 897 C CA . HIS A 1 112 ? -26.312 -0.69 -8.195 1 37.88 112 HIS A CA 1
ATOM 898 C C . HIS A 1 112 ? -26.25 -0.919 -9.703 1 37.88 112 HIS A C 1
ATOM 900 O O . HIS A 1 112 ? -26.984 -0.284 -10.469 1 37.88 112 HIS A O 1
ATOM 906 N N . ILE A 1 113 ? -25.125 -1.263 -10.172 1 36.25 113 ILE A N 1
ATOM 907 C CA . ILE A 1 113 ? -25.172 -1.049 -11.617 1 36.25 113 ILE A CA 1
ATOM 908 C C . ILE A 1 113 ? -26 -2.15 -12.266 1 36.25 113 ILE A C 1
ATOM 910 O O . ILE A 1 113 ? -25.875 -2.404 -13.469 1 36.25 113 ILE A O 1
ATOM 914 N N . SER A 1 114 ? -26.453 -3.076 -11.328 1 34.56 114 SER A N 1
ATOM 915 C CA . SER A 1 114 ? -26.984 -4.156 -12.156 1 34.56 114 SER A CA 1
ATOM 916 C C . SER A 1 114 ? -28.031 -3.641 -13.133 1 34.56 114 SER A C 1
ATOM 918 O O . SER A 1 114 ? -28 -3.967 -14.32 1 34.56 114 SER A O 1
ATOM 920 N N . SER A 1 115 ? -29.297 -3.506 -12.555 1 33.97 115 SER A N 1
ATOM 921 C CA . SER A 1 115 ? -30.516 -3.73 -13.32 1 33.97 115 SER A CA 1
ATOM 922 C C . SER A 1 115 ? -30.875 -2.516 -14.172 1 33.97 115 SER A C 1
ATOM 924 O O . SER A 1 115 ? -31.547 -1.596 -13.711 1 33.97 115 SER A O 1
ATOM 926 N N . TYR A 1 116 ? -29.969 -1.706 -14.719 1 31.48 116 TYR A N 1
ATOM 927 C CA . TYR A 1 116 ? -30.625 -0.729 -15.578 1 31.48 116 TYR A CA 1
ATOM 928 C C . TYR A 1 116 ? -31.719 -1.389 -16.422 1 31.48 116 TYR A C 1
ATOM 930 O O . TYR A 1 116 ? -31.453 -2.369 -17.109 1 31.48 116 TYR A O 1
ATOM 938 N N . PRO A 1 117 ? -32.938 -1.374 -15.836 1 31.95 117 PRO A N 1
ATOM 939 C CA . PRO A 1 117 ? -34.062 -1.819 -16.656 1 31.95 117 PRO A CA 1
ATOM 940 C C . PRO A 1 117 ? -33.938 -1.394 -18.125 1 31.95 117 PRO A C 1
ATOM 942 O O . PRO A 1 117 ? -33.562 -0.258 -18.406 1 31.95 117 PRO A O 1
ATOM 945 N N . THR A 1 118 ? -33.406 -2.252 -18.938 1 29.17 118 THR A N 1
ATOM 946 C CA . THR A 1 118 ? -33.5 -2.115 -20.391 1 29.17 118 THR A CA 1
ATOM 947 C C . THR A 1 118 ? -34.844 -1.562 -20.812 1 29.17 118 THR A C 1
ATOM 949 O O . THR A 1 118 ? -35.844 -2.277 -20.781 1 29.17 118 THR A O 1
ATOM 952 N N . THR A 1 119 ? -35.281 -0.443 -20.062 1 28.97 119 THR A N 1
ATOM 953 C CA . THR A 1 119 ? -36.5 0.169 -20.641 1 28.97 119 THR A CA 1
ATOM 954 C C . THR A 1 119 ? -36.406 0.153 -22.172 1 28.97 119 THR A C 1
ATOM 956 O O . THR A 1 119 ? -35.375 0.479 -22.75 1 28.97 119 THR A O 1
ATOM 959 N N . GLY A 1 120 ? -37.406 -0.504 -22.812 1 26.53 120 GLY A N 1
ATOM 960 C CA . GLY A 1 120 ? -37.781 -0.658 -24.219 1 26.53 120 GLY A CA 1
ATOM 961 C C . GLY A 1 120 ? -37.656 0.621 -25.016 1 26.53 120 GLY A C 1
ATOM 962 O O . GLY A 1 120 ? -38.281 1.634 -24.688 1 26.53 120 GLY A O 1
ATOM 963 N N . LEU A 1 121 ? -36.375 0.958 -25.312 1 26.34 121 LEU A N 1
ATOM 964 C CA . LEU A 1 121 ? -36.094 1.99 -26.297 1 26.34 121 LEU A CA 1
ATOM 965 C C . LEU A 1 121 ? -37.094 1.967 -27.453 1 26.34 121 LEU A C 1
ATOM 967 O O . LEU A 1 121 ? -37.156 0.997 -28.203 1 26.34 121 LEU A O 1
ATOM 971 N N . THR A 1 122 ? -38.25 2.432 -27.078 1 24.88 122 THR A N 1
ATOM 972 C CA . THR A 1 122 ? -39.188 2.664 -28.172 1 24.88 122 THR A CA 1
ATOM 973 C C . THR A 1 122 ? -38.469 3.348 -29.344 1 24.88 122 THR A C 1
ATOM 975 O O . THR A 1 122 ? -37.531 4.129 -29.141 1 24.88 122 THR A O 1
ATOM 978 N N . THR A 1 123 ? -38.438 2.584 -30.469 1 25 123 THR A N 1
ATOM 979 C CA . THR A 1 123 ? -37.938 2.836 -31.828 1 25 123 THR A CA 1
ATOM 980 C C . THR A 1 123 ? -38.344 4.227 -32.281 1 25 123 THR A C 1
ATOM 982 O O . THR A 1 123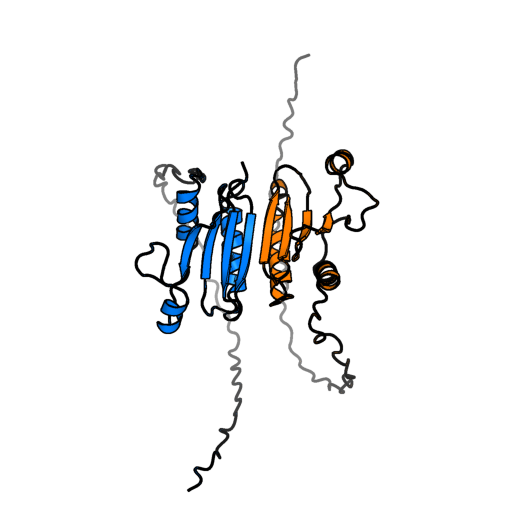 ? -39.5 4.461 -32.625 1 25 123 THR A O 1
ATOM 985 N N . GLY A 1 124 ? -38.156 5.238 -31.391 1 21.61 124 GLY A N 1
ATOM 986 C CA . GLY A 1 124 ? -38.562 6.5 -32 1 21.61 124 GLY A CA 1
ATOM 987 C C . GLY A 1 124 ? -38 6.711 -33.375 1 21.61 124 GLY A C 1
ATOM 988 O O . GLY A 1 124 ? -36.938 6.164 -33.719 1 21.61 124 GLY A O 1
ATOM 989 N N . THR A 1 125 ? -38.875 6.992 -34.281 1 21.77 125 THR A N 1
ATOM 990 C CA . THR A 1 125 ? -38.812 7.32 -35.719 1 21.77 125 THR A CA 1
ATOM 991 C C . THR A 1 125 ? -37.719 8.344 -35.969 1 21.77 125 THR A C 1
ATOM 993 O O . THR A 1 125 ? -37.656 9.383 -35.312 1 21.77 125 THR A O 1
ATOM 996 N N . GLU A 1 126 ? -36.531 7.723 -36.344 1 22.23 126 GLU A N 1
ATOM 997 C CA . GLU A 1 126 ? -35.312 8.359 -36.875 1 22.23 126 GLU A CA 1
ATOM 998 C C . GLU A 1 126 ? -35.656 9.562 -37.75 1 22.23 126 GLU A C 1
ATOM 1000 O O . GLU A 1 126 ? -36.281 9.406 -38.812 1 22.23 126 GLU A O 1
ATOM 1005 N N . LYS A 1 127 ? -36.375 10.469 -37.031 1 20.36 127 LYS A N 1
ATOM 1006 C CA . LYS A 1 127 ? -36.469 11.547 -38.031 1 20.36 127 LYS A CA 1
ATOM 1007 C C . LYS A 1 127 ? -35.125 11.852 -38.656 1 20.36 127 LYS A C 1
ATOM 1009 O O . LYS A 1 127 ? -34.125 12 -37.969 1 20.36 127 LYS A O 1
ATOM 1014 N N . LYS A 1 128 ? -35.062 11.523 -39.844 1 20.75 128 LYS A N 1
ATOM 1015 C CA . LYS A 1 128 ? -34.125 11.711 -40.938 1 20.75 128 LYS A CA 1
ATOM 1016 C C . LYS A 1 128 ? -33.531 13.125 -40.938 1 20.75 128 LYS A C 1
ATOM 1018 O O . LYS A 1 128 ? -34.25 14.086 -41.281 1 20.75 128 LYS A O 1
ATOM 1023 N N . GLU A 1 129 ? -33.031 13.5 -39.719 1 19.59 129 GLU A N 1
ATOM 1024 C CA . GLU A 1 129 ? -32.438 14.828 -39.906 1 19.59 129 GLU A CA 1
ATOM 1025 C C . GLU A 1 129 ? -31.516 14.859 -41.094 1 19.59 129 GLU A C 1
ATOM 1027 O O . GLU A 1 129 ? -30.656 13.984 -41.25 1 19.59 129 GLU A O 1
ATOM 1032 N N . THR A 1 130 ? -32.062 15.438 -42.062 1 18.95 130 THR A N 1
ATOM 1033 C CA . THR A 1 130 ? -31.547 15.789 -43.375 1 18.95 130 THR A CA 1
ATOM 1034 C C . THR A 1 130 ? -30.219 16.531 -43.25 1 18.95 130 THR A C 1
ATOM 1036 O O . THR A 1 130 ? -30.156 17.641 -42.719 1 18.95 130 THR A O 1
ATOM 1039 N N . GLU A 1 131 ? -29.234 15.719 -42.719 1 21.62 131 GLU A N 1
ATOM 1040 C CA . GLU A 1 131 ? -27.859 16.219 -42.75 1 21.62 131 GLU A CA 1
ATOM 1041 C C . GLU A 1 131 ? -27.547 16.875 -44.094 1 21.62 131 GLU A C 1
ATOM 1043 O O . GLU A 1 131 ? -27.562 16.203 -45.156 1 21.62 131 GLU A O 1
ATOM 1048 N N . GLY A 1 132 ? -28.156 18 -44.188 1 17 132 GLY A N 1
ATOM 1049 C CA . GLY A 1 132 ? -27.812 18.594 -45.469 1 17 132 GLY A CA 1
ATOM 1050 C C . GLY A 1 132 ? -26.328 18.547 -45.781 1 17 132 GLY A C 1
ATOM 1051 O O . GLY A 1 132 ? -25.531 18.078 -44.969 1 17 132 GLY A O 1
ATOM 1052 N N . GLN A 1 133 ? -25.797 19.766 -45.906 1 17.72 133 GLN A N 1
ATOM 1053 C CA . GLN A 1 133 ? -25 20.156 -47.062 1 17.72 133 GLN A CA 1
ATOM 1054 C C . GLN A 1 133 ? -23.578 19.625 -46.969 1 17.72 133 GLN A C 1
ATOM 1056 O O . GLN A 1 133 ? -23.109 19.281 -45.875 1 17.72 133 GLN A O 1
ATOM 1061 N N . ALA A 1 134 ? -22.609 20.375 -47.75 1 18.75 134 ALA A N 1
ATOM 1062 C CA . ALA A 1 134 ? -21.797 20.266 -48.938 1 18.75 134 ALA A CA 1
ATOM 1063 C C . ALA A 1 134 ? -20.344 19.953 -48.625 1 18.75 134 ALA A C 1
ATOM 1065 O O . ALA A 1 134 ? -19.891 20.203 -47.5 1 18.75 134 ALA A O 1
ATOM 1066 N N . CYS A 1 135 ? -19.641 19.578 -49.594 1 18.08 135 CYS A N 1
ATOM 1067 C CA . CYS A 1 135 ? -18.422 19 -50.125 1 18.08 135 CYS A CA 1
ATOM 1068 C C . CYS A 1 135 ? -17.219 19.891 -49.812 1 18.08 135 CYS A C 1
ATOM 1070 O O . CYS A 1 135 ? -16.109 19.609 -50.281 1 18.08 135 CYS A O 1
ATOM 1072 N N . VAL A 1 136 ? -17.219 20.688 -48.688 1 18.05 136 VAL A N 1
ATOM 1073 C CA . VAL A 1 136 ? -16.219 21.547 -49.312 1 18.05 136 VAL A CA 1
ATOM 1074 C C . VAL A 1 136 ? -14.922 20.781 -49.5 1 18.05 136 VAL A C 1
ATOM 1076 O O . VAL A 1 136 ? -14.625 19.844 -48.75 1 18.05 136 VAL A O 1
ATOM 1079 N N . ALA A 1 137 ? -14.016 21.328 -50.469 1 17.59 137 ALA A N 1
ATOM 1080 C CA . ALA A 1 137 ? -12.961 21.047 -51.438 1 17.59 137 ALA A CA 1
ATOM 1081 C C . ALA A 1 137 ? -11.648 20.703 -50.75 1 17.59 137 ALA A C 1
ATOM 1083 O O . ALA A 1 137 ? -11.5 20.922 -49.531 1 17.59 137 ALA A O 1
ATOM 1084 N N . GLY A 1 138 ? -10.578 21.469 -51.031 1 15.7 138 GLY A N 1
ATOM 1085 C CA . GLY A 1 138 ? -9.367 21.078 -51.75 1 15.7 138 GLY A CA 1
ATOM 1086 C C . GLY A 1 138 ? -8.242 20.656 -50.812 1 15.7 138 GLY A C 1
ATOM 1087 O O . GLY A 1 138 ? -7.656 19.578 -51 1 15.7 138 GLY A O 1
ATOM 1088 N N . SER A 1 139 ? -7.488 21.562 -50.031 1 16.94 139 SER A N 1
ATOM 1089 C CA . SER A 1 139 ? -6.156 21.797 -50.594 1 16.94 139 SER A CA 1
ATOM 1090 C C . SER A 1 139 ? -5.148 20.797 -50.062 1 16.94 139 SER A C 1
ATOM 1092 O O . SER A 1 139 ? -5.367 20.188 -49 1 16.94 139 SER A O 1
ATOM 1094 N N . ASP A 1 140 ? -3.701 20.906 -50.406 1 16.8 140 ASP A N 1
ATOM 1095 C CA . ASP A 1 140 ? -2.559 20.25 -51.031 1 16.8 140 ASP A CA 1
ATOM 1096 C C . ASP A 1 140 ? -1.558 19.766 -50 1 16.8 140 ASP A C 1
ATOM 1098 O O . ASP A 1 140 ? -0.802 18.828 -50.219 1 16.8 140 ASP A O 1
ATOM 1102 N N . LYS A 1 141 ? -1.134 20.516 -48.875 1 18.84 141 LYS A N 1
ATOM 1103 C CA . LYS A 1 141 ? 0.319 20.672 -48.875 1 18.84 141 LYS A CA 1
ATOM 1104 C C . LYS A 1 141 ? 1.003 19.359 -48.5 1 18.84 141 LYS A C 1
ATOM 1106 O O . LYS A 1 141 ? 0.418 18.516 -47.812 1 18.84 141 LYS A O 1
ATOM 1111 N N . ALA A 1 142 ? 2.58 19.406 -48.5 1 18.7 142 ALA A N 1
ATOM 1112 C CA . ALA A 1 142 ? 3.834 18.812 -48.938 1 18.7 142 ALA A CA 1
ATOM 1113 C C . ALA A 1 142 ? 4.328 17.766 -47.938 1 18.7 142 ALA A C 1
ATOM 1115 O O . ALA A 1 142 ? 4.059 17.891 -46.719 1 18.7 142 ALA A O 1
ATOM 1116 N N . GLY A 1 143 ? 4.988 16.641 -48.375 1 18.84 143 GLY A N 1
ATOM 1117 C CA . GLY A 1 143 ? 5.488 15.297 -48.219 1 18.84 143 GLY A CA 1
ATOM 1118 C C . GLY A 1 143 ? 6.785 15.234 -47.406 1 18.84 143 GLY A C 1
ATOM 1119 O O . GLY A 1 143 ? 7.434 14.188 -47.375 1 18.84 143 GLY A O 1
ATOM 1120 N N . ALA A 1 144 ? 7.246 16.25 -46.656 1 20.56 144 ALA A N 1
ATOM 1121 C CA . ALA A 1 144 ? 8.703 16.203 -46.594 1 20.56 144 ALA A CA 1
ATOM 1122 C C . ALA A 1 144 ? 9.164 14.953 -45.844 1 20.56 144 ALA A C 1
ATOM 1124 O O . ALA A 1 144 ? 8.648 14.641 -44.75 1 20.56 144 ALA A O 1
ATOM 1125 N N . CYS A 1 145 ? 9.867 14.07 -46.594 1 19.17 145 CYS A N 1
ATOM 1126 C CA . CYS A 1 145 ? 10.516 12.766 -46.5 1 19.17 145 CYS A CA 1
ATOM 1127 C C . CYS A 1 145 ? 11.688 12.812 -45.531 1 19.17 145 CYS A C 1
ATOM 1129 O O . CYS A 1 145 ? 12.641 13.57 -45.75 1 19.17 145 CYS A O 1
ATOM 1131 N N . VAL A 1 146 ? 11.484 12.773 -44.281 1 18.52 146 VAL A N 1
ATOM 1132 C CA . VAL A 1 146 ? 12.609 12.852 -43.344 1 18.52 146 VAL A CA 1
ATOM 1133 C C . VAL A 1 146 ? 13.445 11.578 -43.438 1 18.52 146 VAL A C 1
ATOM 1135 O O . VAL A 1 146 ? 12.961 10.484 -43.156 1 18.52 146 VAL A O 1
ATOM 1138 N N . ALA A 1 147 ? 14.32 11.297 -44.5 1 21.64 147 ALA A N 1
ATOM 1139 C CA . ALA A 1 147 ? 15.211 10.18 -44.781 1 21.64 147 ALA A CA 1
ATOM 1140 C C . ALA A 1 147 ? 16.297 10.047 -43.719 1 21.64 147 ALA A C 1
ATOM 1142 O O . ALA A 1 147 ? 17.188 10.891 -43.656 1 21.64 147 ALA A O 1
ATOM 1143 N N . GLY A 1 148 ? 16.141 9.977 -42.469 1 19.31 148 GLY A N 1
ATOM 1144 C CA . GLY A 1 148 ? 17.359 9.977 -41.656 1 19.31 148 GLY A CA 1
ATOM 1145 C C . GLY A 1 148 ? 18.219 8.75 -41.844 1 19.31 148 GLY A C 1
ATOM 1146 O O . GLY A 1 148 ? 17.734 7.625 -41.844 1 19.31 148 GLY A O 1
ATOM 1147 N N . SER A 1 149 ? 19.406 8.719 -42.625 1 19.7 149 SER A N 1
ATOM 1148 C CA . SER A 1 149 ? 20.438 7.812 -43.125 1 19.7 149 SER A CA 1
ATOM 1149 C C . SER A 1 149 ? 21.25 7.234 -41.969 1 19.7 149 SER A C 1
ATOM 1151 O O . SER A 1 149 ? 22.297 6.609 -42.188 1 19.7 149 SER A O 1
ATOM 1153 N N . ALA A 1 150 ? 20.984 6.984 -40.75 1 19.62 150 ALA A N 1
ATOM 1154 C CA . ALA A 1 150 ? 22.125 6.766 -39.844 1 19.62 150 ALA A CA 1
ATOM 1155 C C . ALA A 1 150 ? 22.828 5.449 -40.156 1 19.62 150 ALA A C 1
ATOM 1157 O O . ALA A 1 150 ? 22.188 4.391 -40.188 1 19.62 150 ALA A O 1
ATOM 1158 N N . LYS A 1 151 ? 24.031 5.359 -40.812 1 20.61 151 LYS A N 1
ATOM 1159 C CA . LYS A 1 151 ? 24.969 4.344 -41.281 1 20.61 151 LYS A CA 1
ATOM 1160 C C . LYS A 1 151 ? 25.609 3.592 -40.125 1 20.61 151 LYS A C 1
ATOM 1162 O O . LYS A 1 151 ? 26.656 2.977 -40.281 1 20.61 151 LYS A O 1
ATOM 1167 N N . ALA A 1 152 ? 25.156 3.121 -38.969 1 22.27 152 ALA A N 1
ATOM 1168 C CA . ALA A 1 152 ? 26.062 2.602 -37.938 1 22.27 152 ALA A CA 1
ATOM 1169 C C . ALA A 1 152 ? 26.766 1.341 -38.438 1 22.27 152 ALA A C 1
ATOM 1171 O O . ALA A 1 152 ? 26.125 0.396 -38.906 1 22.27 152 ALA A O 1
ATOM 1172 N N . GLU A 1 153 ? 28.141 1.354 -38.75 1 23.66 153 GLU A N 1
ATOM 1173 C CA . GLU A 1 153 ? 29.188 0.463 -39.25 1 23.66 153 GLU A CA 1
ATOM 1174 C C . GLU A 1 153 ? 29.359 -0.741 -38.312 1 23.66 153 GLU A C 1
ATOM 1176 O O . GLU A 1 153 ? 29.281 -0.608 -37.094 1 23.66 153 GLU A O 1
ATOM 1181 N N . ALA A 1 154 ? 29.234 -2.041 -38.719 1 27.47 154 ALA A N 1
ATOM 1182 C CA . ALA A 1 154 ? 29.312 -3.447 -38.344 1 27.47 154 ALA A CA 1
ATOM 1183 C C . ALA A 1 154 ? 30.688 -3.781 -37.75 1 27.47 154 ALA A C 1
ATOM 1185 O O . ALA A 1 154 ? 31.703 -3.623 -38.438 1 27.47 154 ALA A O 1
ATOM 1186 N N . CYS A 1 155 ? 30.953 -3.451 -36.5 1 28.48 155 CYS A N 1
ATOM 1187 C CA . CYS A 1 155 ? 32.219 -3.799 -35.875 1 28.48 155 CYS A CA 1
ATOM 1188 C C . CYS A 1 155 ? 32.562 -5.27 -36.125 1 28.48 155 CYS A C 1
ATOM 1190 O O . CYS A 1 155 ? 31.781 -6.152 -35.75 1 28.48 155 CYS A O 1
ATOM 1192 N N . LYS A 1 156 ? 33.531 -5.727 -37 1 25.69 156 LYS A N 1
ATOM 1193 C CA . LYS A 1 156 ? 34.125 -6.883 -37.656 1 25.69 156 LYS A CA 1
ATOM 1194 C C . LYS A 1 156 ? 34.75 -7.844 -36.656 1 25.69 156 LYS A C 1
ATOM 1196 O O . LYS A 1 156 ? 34.562 -9.062 -36.75 1 25.69 156 LYS A O 1
ATOM 1201 N N . ASP A 1 157 ? 35.844 -7.52 -35.875 1 27.3 157 ASP A N 1
ATOM 1202 C CA . ASP A 1 157 ? 37.062 -8.289 -35.906 1 27.3 157 ASP A CA 1
ATOM 1203 C C . ASP A 1 157 ? 37 -9.469 -34.938 1 27.3 157 ASP A C 1
ATOM 1205 O O . ASP A 1 157 ? 38.031 -10.055 -34.594 1 27.3 157 ASP A O 1
ATOM 1209 N N . CYS A 1 158 ? 36.031 -9.906 -34.219 1 31.56 158 CYS A N 1
ATOM 1210 C CA . CYS A 1 158 ? 36.438 -10.859 -33.188 1 31.56 158 CYS A CA 1
ATOM 1211 C C . CYS A 1 158 ? 37.156 -12.062 -33.812 1 31.56 158 CYS A C 1
ATOM 1213 O O . CYS A 1 158 ? 36.562 -12.797 -34.594 1 31.56 158 CYS A O 1
ATOM 1215 N N . VAL A 1 159 ? 38.5 -12.039 -34.062 1 26.05 159 VAL A N 1
ATOM 1216 C CA . VAL A 1 159 ? 39.469 -12.977 -34.625 1 26.05 159 VAL A CA 1
ATOM 1217 C C . VAL A 1 159 ? 39.406 -14.312 -33.906 1 26.05 159 VAL A C 1
ATOM 1219 O O . VAL A 1 159 ? 39.406 -14.352 -32.656 1 26.05 159 VAL A O 1
ATOM 1222 N N . ALA A 1 160 ? 38.969 -15.453 -34.531 1 29.59 160 ALA A N 1
ATOM 1223 C CA . ALA A 1 160 ? 38.938 -16.906 -34.438 1 29.59 160 ALA A CA 1
ATOM 1224 C C . ALA A 1 160 ? 40.344 -17.453 -34.125 1 29.59 160 ALA A C 1
ATOM 1226 O O . ALA A 1 160 ? 41.219 -17.422 -35 1 29.59 160 ALA A O 1
ATOM 1227 N N . ASN A 1 161 ? 41.125 -16.766 -33.25 1 27.28 161 ASN A N 1
ATOM 1228 C CA . ASN A 1 161 ? 42.438 -17.406 -33.219 1 27.28 161 ASN A CA 1
ATOM 1229 C C . ASN A 1 161 ? 42.344 -18.922 -33.188 1 27.28 161 ASN A C 1
ATOM 1231 O O . ASN A 1 161 ? 41.438 -19.469 -32.562 1 27.28 161 ASN A O 1
ATOM 1235 N N . GLU A 1 162 ? 43.219 -19.625 -34.031 1 26.61 162 GLU A N 1
ATOM 1236 C CA . GLU A 1 162 ? 43.719 -20.969 -34.312 1 26.61 162 GLU A CA 1
ATOM 1237 C C . GLU A 1 162 ? 44.156 -21.672 -33.031 1 26.61 162 GLU A C 1
ATOM 1239 O O . GLU A 1 162 ? 44.75 -21.062 -32.156 1 26.61 162 GLU A O 1
ATOM 1244 N N . MET B 1 1 ? 17.344 -8.75 9.461 1 57.12 1 MET B N 1
ATOM 1245 C CA . MET B 1 1 ? 16.438 -7.762 10.047 1 57.12 1 MET B CA 1
ATOM 1246 C C . MET B 1 1 ? 15.406 -7.301 9.031 1 57.12 1 MET B C 1
ATOM 1248 O O . MET B 1 1 ? 15.672 -7.266 7.832 1 57.12 1 MET B O 1
ATOM 1252 N N . SER B 1 2 ? 14.117 -7.121 9.438 1 84.38 2 SER B N 1
ATOM 1253 C CA . SER B 1 2 ? 13.062 -6.719 8.508 1 84.38 2 SER B CA 1
ATOM 1254 C C . SER B 1 2 ? 13.266 -5.289 8.023 1 84.38 2 SER B C 1
ATOM 1256 O O . SER B 1 2 ? 13.773 -4.441 8.766 1 84.38 2 SER B O 1
ATOM 1258 N N . LEU B 1 3 ? 13.156 -5.004 6.781 1 91.44 3 LEU B N 1
ATOM 1259 C CA . LEU B 1 3 ? 13.273 -3.674 6.191 1 91.44 3 LEU B CA 1
ATOM 1260 C C . LEU B 1 3 ? 12.211 -2.736 6.75 1 91.44 3 LEU B C 1
ATOM 1262 O O . LEU B 1 3 ? 11.125 -3.184 7.145 1 91.44 3 LEU B O 1
ATOM 1266 N N . PRO B 1 4 ? 12.562 -1.445 6.902 1 95 4 PRO B N 1
ATOM 1267 C CA . PRO B 1 4 ? 11.57 -0.468 7.352 1 95 4 PRO B CA 1
ATOM 1268 C C . PRO B 1 4 ? 10.32 -0.456 6.473 1 95 4 PRO B C 1
ATOM 1270 O O . PRO B 1 4 ? 10.383 -0.799 5.289 1 95 4 PRO B O 1
ATOM 1273 N N . GLN B 1 5 ? 9.234 -0.101 7.07 1 96.75 5 GLN B N 1
ATOM 1274 C CA . GLN B 1 5 ? 7.957 -0.02 6.367 1 96.75 5 GLN B CA 1
ATOM 1275 C C . GLN B 1 5 ? 7.305 1.344 6.574 1 96.75 5 GLN B C 1
ATOM 1277 O O . GLN B 1 5 ? 7.41 1.933 7.652 1 96.75 5 GLN B O 1
ATOM 1282 N N . VAL B 1 6 ? 6.633 1.777 5.566 1 98 6 VAL B N 1
ATOM 1283 C CA . VAL B 1 6 ? 5.945 3.061 5.641 1 98 6 VAL B CA 1
ATOM 1284 C C . VAL B 1 6 ? 4.434 2.84 5.598 1 98 6 VAL B C 1
ATOM 1286 O O . VAL B 1 6 ? 3.945 1.996 4.84 1 98 6 VAL B O 1
ATOM 1289 N N . THR B 1 7 ? 3.742 3.58 6.398 1 98.69 7 THR B N 1
ATOM 1290 C CA . THR B 1 7 ? 2.283 3.613 6.371 1 98.69 7 THR B CA 1
ATOM 1291 C C . THR B 1 7 ? 1.78 5.02 6.066 1 98.69 7 THR B C 1
ATOM 1293 O O . THR B 1 7 ? 2.254 5.996 6.652 1 98.69 7 THR B O 1
ATOM 1296 N N . ILE B 1 8 ? 0.906 5.086 5.121 1 98.88 8 ILE B N 1
ATOM 1297 C CA . ILE B 1 8 ? 0.263 6.352 4.773 1 98.88 8 ILE B CA 1
ATOM 1298 C C . ILE B 1 8 ? -1.229 6.273 5.094 1 98.88 8 ILE B C 1
ATOM 1300 O O . ILE B 1 8 ? -1.947 5.438 4.539 1 98.88 8 ILE B O 1
ATOM 1304 N N . GLU B 1 9 ? -1.682 7.105 5.98 1 98.81 9 GLU B N 1
ATOM 1305 C CA . GLU B 1 9 ? -3.096 7.281 6.297 1 98.81 9 GLU B CA 1
ATOM 1306 C C . GLU B 1 9 ? -3.678 8.492 5.578 1 98.81 9 GLU B C 1
ATOM 1308 O O . GLU B 1 9 ? -3.025 9.531 5.477 1 98.81 9 GLU B O 1
ATOM 1313 N N . TYR B 1 10 ? -4.887 8.336 5.082 1 98.75 10 TYR B N 1
ATOM 1314 C CA . TYR B 1 10 ? -5.5 9.461 4.391 1 98.75 10 TYR B CA 1
ATOM 1315 C C . TYR B 1 10 ? -7.004 9.508 4.648 1 98.75 10 TYR B C 1
ATOM 1317 O O . TYR B 1 10 ? -7.617 8.484 4.961 1 98.75 10 TYR B O 1
ATOM 1325 N N . CYS B 1 11 ? -7.523 10.68 4.559 1 98.5 11 CYS B N 1
ATOM 1326 C CA . CYS B 1 11 ? -8.961 10.891 4.719 1 98.5 11 CYS B CA 1
ATOM 1327 C C . CYS B 1 11 ? -9.727 10.305 3.541 1 98.5 11 CYS B C 1
A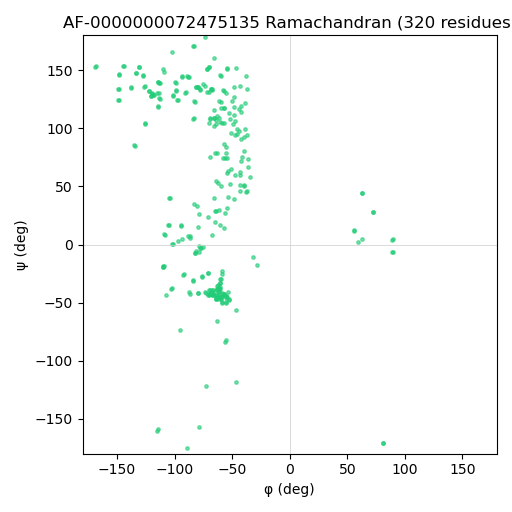TOM 1329 O O . CYS B 1 11 ? -9.695 10.852 2.436 1 98.5 11 CYS B O 1
ATOM 1331 N N . ALA B 1 12 ? -10.414 9.242 3.777 1 97.75 12 ALA B N 1
ATOM 1332 C CA . ALA B 1 12 ? -11.18 8.57 2.725 1 97.75 12 ALA B CA 1
ATOM 1333 C C . ALA B 1 12 ? -12.344 9.438 2.262 1 97.75 12 ALA B C 1
ATOM 1335 O O . ALA B 1 12 ? -12.617 9.539 1.062 1 97.75 12 ALA B O 1
ATOM 1336 N N . LYS B 1 13 ? -12.992 10.109 3.152 1 96.31 13 LYS B N 1
ATOM 1337 C CA . LYS B 1 13 ? -14.156 10.93 2.832 1 96.31 13 LYS B CA 1
ATOM 1338 C C . LYS B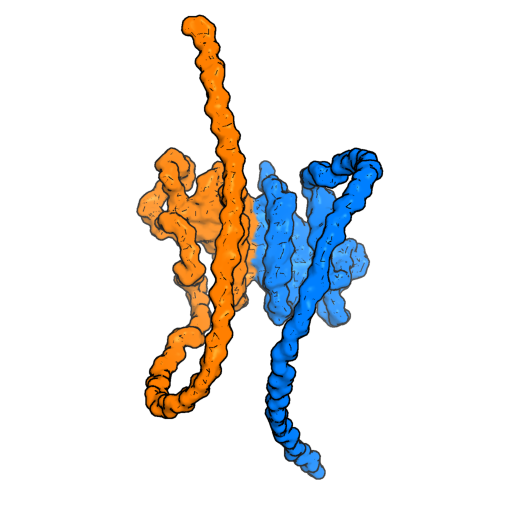 1 13 ? -13.758 12.18 2.051 1 96.31 13 LYS B C 1
ATOM 1340 O O . LYS B 1 13 ? -14.57 12.766 1.342 1 96.31 13 LYS B O 1
ATOM 1345 N N . CYS B 1 14 ? -12.562 12.594 2.199 1 97.75 14 CYS B N 1
ATOM 1346 C CA . CYS B 1 14 ? -12.031 13.75 1.481 1 97.75 14 CYS B CA 1
ATOM 1347 C C . CYS B 1 14 ? -11.586 13.359 0.077 1 97.75 14 CYS B C 1
ATOM 1349 O O . CYS B 1 14 ? -11.172 14.219 -0.708 1 97.75 14 CYS B O 1
ATOM 1351 N N . LYS B 1 15 ? -11.609 12.031 -0.211 1 97.38 15 LYS B N 1
ATOM 1352 C CA . LYS B 1 15 ? -11.227 11.469 -1.506 1 97.38 15 LYS B CA 1
ATOM 1353 C C . LYS B 1 15 ? -9.758 11.742 -1.816 1 97.38 15 LYS B C 1
ATOM 1355 O O . LYS B 1 15 ? -9.414 12.117 -2.941 1 97.38 15 LYS B O 1
ATOM 1360 N N . TRP B 1 16 ? -8.867 11.555 -0.865 1 98.62 16 TRP B N 1
ATOM 1361 C CA . TRP B 1 16 ? -7.438 11.805 -1.027 1 98.62 16 TRP B CA 1
ATOM 1362 C C . TRP B 1 16 ? -6.699 10.531 -1.423 1 98.62 16 TRP B C 1
ATOM 1364 O O . TRP B 1 16 ? -5.484 10.43 -1.248 1 98.62 16 TRP B O 1
ATOM 1374 N N . GLN B 1 17 ? -7.422 9.539 -1.883 1 98.44 17 GLN B N 1
ATOM 1375 C CA . GLN B 1 17 ? -6.836 8.273 -2.289 1 98.44 17 GLN B CA 1
ATOM 1376 C C . GLN B 1 17 ? -5.75 8.477 -3.342 1 98.44 17 GLN B C 1
ATOM 1378 O O . GLN B 1 17 ? -4.641 7.949 -3.213 1 98.44 17 GLN B O 1
ATOM 1383 N N . GLN B 1 18 ? -6.148 9.211 -4.316 1 97.94 18 GLN B N 1
ATOM 1384 C CA . GLN B 1 18 ? -5.215 9.391 -5.426 1 97.94 18 GLN B CA 1
ATOM 1385 C C . GLN B 1 18 ? -3.938 10.086 -4.961 1 97.94 18 GLN B C 1
ATOM 1387 O O . GLN B 1 18 ? -2.844 9.766 -5.438 1 97.94 18 GLN B O 1
ATOM 1392 N N . ARG B 1 19 ? -4.062 10.977 -4.129 1 98.5 19 ARG B N 1
ATOM 1393 C CA . ARG B 1 19 ? -2.898 11.656 -3.562 1 98.5 19 ARG B CA 1
ATOM 1394 C C . ARG B 1 19 ? -2.031 10.68 -2.771 1 98.5 19 ARG B C 1
ATOM 1396 O O . ARG B 1 19 ? -0.805 10.688 -2.898 1 98.5 19 ARG B O 1
ATOM 1403 N N . ALA B 1 20 ? -2.629 9.906 -1.967 1 98.88 20 ALA B N 1
ATOM 1404 C CA . ALA B 1 20 ? -1.901 8.906 -1.193 1 98.88 20 ALA B CA 1
ATOM 1405 C C . ALA B 1 20 ? -1.15 7.941 -2.109 1 98.88 20 ALA B C 1
ATOM 1407 O O . ALA B 1 20 ? 0.004 7.598 -1.845 1 98.88 20 ALA B O 1
ATOM 1408 N N . VAL B 1 21 ? -1.79 7.547 -3.162 1 98.75 21 VAL B N 1
ATOM 1409 C CA . VAL B 1 21 ? -1.179 6.641 -4.129 1 98.75 21 VAL B CA 1
ATOM 1410 C C . VAL B 1 21 ? 0.048 7.301 -4.754 1 98.75 21 VAL B C 1
ATOM 1412 O O . VAL B 1 21 ? 1.069 6.645 -4.973 1 98.75 21 VAL B O 1
ATOM 1415 N N . TRP B 1 22 ? -0.122 8.531 -5.012 1 98.62 22 TRP B N 1
ATOM 1416 C CA . TRP B 1 22 ? 0.997 9.266 -5.586 1 98.62 22 TRP B CA 1
ATOM 1417 C C . TRP B 1 22 ? 2.215 9.211 -4.672 1 98.62 22 TRP B C 1
ATOM 1419 O O . TRP B 1 22 ? 3.332 8.961 -5.129 1 98.62 22 TRP B O 1
ATOM 1429 N N . TYR B 1 23 ? 2.055 9.391 -3.424 1 98.75 23 TYR B N 1
ATOM 1430 C CA . TYR B 1 23 ? 3.158 9.32 -2.475 1 98.75 23 TYR B CA 1
ATOM 1431 C C . TYR B 1 23 ? 3.748 7.918 -2.428 1 98.75 23 TYR B C 1
ATOM 1433 O O . TYR B 1 23 ? 4.969 7.754 -2.389 1 98.75 23 TYR B O 1
ATOM 1441 N N . LEU B 1 24 ? 2.865 6.969 -2.354 1 98.81 24 LEU B N 1
ATOM 1442 C CA . LEU B 1 24 ? 3.295 5.574 -2.354 1 98.81 24 LEU B CA 1
ATOM 1443 C C . LEU B 1 24 ? 4.199 5.285 -3.549 1 98.81 24 LEU B C 1
ATOM 1445 O O . LEU B 1 24 ? 5.277 4.707 -3.391 1 98.81 24 LEU B O 1
ATOM 1449 N N . GLN B 1 25 ? 3.76 5.723 -4.668 1 98.12 25 GLN B N 1
ATOM 1450 C CA . GLN B 1 25 ? 4.52 5.488 -5.891 1 98.12 25 GLN B CA 1
ATOM 1451 C C . GLN B 1 25 ? 5.887 6.168 -5.828 1 98.12 25 GLN B C 1
ATOM 1453 O O . GLN B 1 25 ? 6.902 5.551 -6.148 1 98.12 25 GLN B O 1
ATOM 1458 N N . GLU B 1 26 ? 5.902 7.359 -5.395 1 97.69 26 GLU B N 1
ATOM 1459 C CA . GLU B 1 26 ? 7.141 8.125 -5.285 1 97.69 26 GLU B CA 1
ATOM 1460 C C . GLU B 1 26 ? 8.125 7.445 -4.332 1 97.69 26 GLU B C 1
ATOM 1462 O O . GLU B 1 26 ? 9.312 7.32 -4.641 1 97.69 26 GLU B O 1
ATOM 1467 N N . LEU B 1 27 ? 7.621 7.047 -3.295 1 98.06 27 LEU B N 1
ATOM 1468 C CA . LEU B 1 27 ? 8.484 6.477 -2.264 1 98.06 27 LEU B CA 1
ATOM 1469 C C . LEU B 1 27 ? 9.031 5.125 -2.703 1 98.06 27 LEU B C 1
ATOM 1471 O O . LEU B 1 27 ? 10.211 4.832 -2.498 1 98.06 27 LEU B O 1
ATOM 1475 N N . LEU B 1 28 ? 8.188 4.324 -3.289 1 97.12 28 LEU B N 1
ATOM 1476 C CA . LEU B 1 28 ? 8.648 3.02 -3.754 1 97.12 28 LEU B CA 1
ATOM 1477 C C . LEU B 1 28 ? 9.711 3.174 -4.832 1 97.12 28 LEU B C 1
ATOM 1479 O O . LEU B 1 28 ? 10.648 2.373 -4.906 1 97.12 28 LEU B O 1
ATOM 1483 N N . GLN B 1 29 ? 9.562 4.18 -5.652 1 95.38 29 GLN B N 1
ATOM 1484 C CA . GLN B 1 29 ? 10.547 4.426 -6.703 1 95.38 29 GLN B CA 1
ATOM 1485 C C . GLN B 1 29 ? 11.875 4.895 -6.113 1 95.38 29 GLN B C 1
ATOM 1487 O O . GLN B 1 29 ? 12.938 4.488 -6.578 1 95.38 29 GLN B O 1
ATOM 1492 N N . THR B 1 30 ? 11.781 5.668 -5.176 1 95.94 30 THR B N 1
ATOM 1493 C CA . THR B 1 30 ? 12.969 6.293 -4.609 1 95.94 30 THR B CA 1
ATOM 1494 C C . THR B 1 30 ? 13.688 5.332 -3.67 1 95.94 30 THR B C 1
ATOM 1496 O O . THR B 1 30 ? 14.922 5.277 -3.654 1 95.94 30 THR B O 1
ATOM 1499 N N . PHE B 1 31 ? 13.008 4.641 -2.908 1 96.25 31 PHE B N 1
ATOM 1500 C CA . PHE B 1 31 ? 13.609 3.807 -1.878 1 96.25 31 PHE B CA 1
ATOM 1501 C C . PHE B 1 31 ? 13.586 2.338 -2.287 1 96.25 31 PHE B C 1
ATOM 1503 O O . PHE B 1 31 ? 13.25 1.47 -1.479 1 96.25 31 PHE B O 1
ATOM 1510 N N . ASP B 1 32 ? 13.852 2.156 -3.5 1 93.12 32 ASP B N 1
ATOM 1511 C CA . ASP B 1 32 ? 13.945 0.799 -4.031 1 93.12 32 ASP B CA 1
ATOM 1512 C C . ASP B 1 32 ? 14.992 -0.012 -3.273 1 93.12 32 ASP B C 1
ATOM 1514 O O . ASP B 1 32 ? 16.172 0.337 -3.277 1 93.12 32 ASP B O 1
ATOM 1518 N N . GLY B 1 33 ? 14.539 -1.081 -2.605 1 93.62 33 GLY B N 1
ATOM 1519 C CA . GLY B 1 33 ? 15.469 -1.929 -1.873 1 93.62 33 GLY B CA 1
ATOM 1520 C C . GLY B 1 33 ? 15.68 -1.478 -0.441 1 93.62 33 GLY B C 1
ATOM 1521 O O . GLY B 1 33 ? 16.328 -2.178 0.345 1 93.62 33 GLY B O 1
ATOM 1522 N N . SER B 1 34 ? 15.125 -0.341 -0.071 1 93.81 34 SER B N 1
ATOM 1523 C CA . SER B 1 34 ? 15.359 0.216 1.258 1 93.81 34 SER B CA 1
ATOM 1524 C C . SER B 1 34 ? 14.102 0.132 2.121 1 93.81 34 SER B C 1
ATOM 1526 O O . SER B 1 34 ? 14.172 0.277 3.342 1 93.81 34 SER B O 1
ATOM 1528 N N . LEU B 1 35 ? 13.031 -0.052 1.4 1 95.19 35 LEU B N 1
ATOM 1529 C CA . LEU B 1 35 ? 11.766 -0.212 2.104 1 95.19 35 LEU B CA 1
ATOM 1530 C C . LEU B 1 35 ? 11.195 -1.613 1.895 1 95.19 35 LEU B C 1
ATOM 1532 O O . LEU B 1 35 ? 11.258 -2.15 0.787 1 95.19 35 LEU B O 1
ATOM 1536 N N . GLY B 1 36 ? 10.656 -2.125 2.994 1 96.19 36 GLY B N 1
ATOM 1537 C CA . GLY B 1 36 ? 10.078 -3.457 2.916 1 96.19 36 GLY B CA 1
ATOM 1538 C C . GLY B 1 36 ? 8.648 -3.461 2.4 1 96.19 36 GLY B C 1
ATOM 1539 O O . GLY B 1 36 ? 8.203 -4.441 1.798 1 96.19 36 GLY B O 1
ATOM 1540 N N . ALA B 1 37 ? 7.957 -2.375 2.707 1 97.69 37 ALA B N 1
ATOM 1541 C CA . ALA B 1 37 ? 6.551 -2.291 2.326 1 97.69 37 ALA B CA 1
ATOM 1542 C C . ALA B 1 37 ? 6.016 -0.874 2.514 1 97.69 37 ALA B C 1
ATOM 1544 O O . ALA B 1 37 ? 6.555 -0.1 3.307 1 97.69 37 ALA B O 1
ATOM 1545 N N . ILE B 1 38 ? 5.043 -0.587 1.745 1 98.62 38 ILE B N 1
ATOM 1546 C CA . ILE B 1 38 ? 4.254 0.612 2.004 1 98.62 38 ILE B CA 1
ATOM 1547 C C . ILE B 1 38 ? 2.773 0.245 2.096 1 98.62 38 ILE B C 1
ATOM 1549 O O . ILE B 1 38 ? 2.264 -0.517 1.271 1 98.62 38 ILE B O 1
ATOM 1553 N N . THR B 1 39 ? 2.105 0.788 3.072 1 98.81 39 THR B N 1
ATOM 1554 C CA . THR B 1 39 ? 0.701 0.506 3.348 1 98.81 39 THR B CA 1
ATOM 1555 C C . THR B 1 39 ? -0.14 1.772 3.219 1 98.81 39 THR B C 1
ATOM 1557 O O . THR B 1 39 ? 0.21 2.816 3.775 1 98.81 39 THR B O 1
ATOM 1560 N N . LEU B 1 40 ? -1.178 1.679 2.459 1 98.88 40 LEU B N 1
ATOM 1561 C CA . LEU B 1 40 ? -2.176 2.742 2.447 1 98.88 40 LEU B CA 1
ATOM 1562 C C . LEU B 1 40 ? -3.361 2.387 3.338 1 98.88 40 LEU B C 1
ATOM 1564 O O . LEU B 1 40 ? -3.912 1.287 3.234 1 98.88 40 LEU B O 1
ATOM 1568 N N . VAL B 1 41 ? -3.738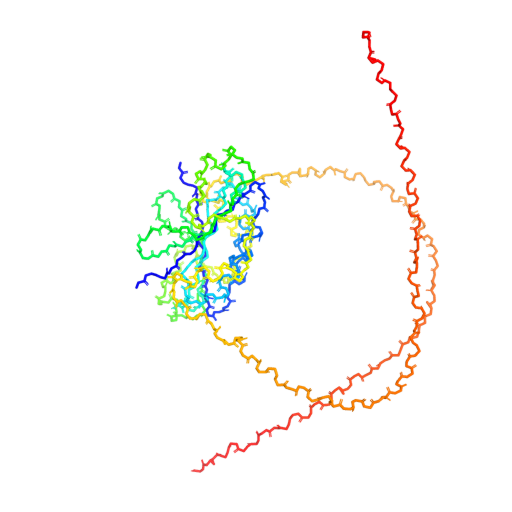 3.336 4.156 1 98.69 41 VAL B N 1
ATOM 1569 C CA . VAL B 1 41 ? -4.832 3.143 5.105 1 98.69 41 VAL B CA 1
ATOM 1570 C C . VAL B 1 41 ? -5.875 4.242 4.922 1 98.69 41 VAL B C 1
ATOM 1572 O O . VAL B 1 41 ? -5.668 5.379 5.352 1 98.69 41 VAL B O 1
ATOM 1575 N N . PRO B 1 42 ? -6.945 3.896 4.316 1 98.56 42 PRO B N 1
ATOM 1576 C CA . PRO B 1 42 ? -8.047 4.859 4.324 1 98.56 42 PRO B CA 1
ATOM 1577 C C . PRO B 1 42 ? -8.648 5.055 5.715 1 98.56 42 PRO B C 1
ATOM 1579 O O . PRO B 1 42 ? -8.914 4.078 6.418 1 98.56 42 PRO B O 1
ATOM 1582 N N . VAL B 1 43 ? -8.852 6.281 6.086 1 97.81 43 VAL B N 1
ATOM 1583 C CA . VAL B 1 43 ? -9.438 6.609 7.379 1 97.81 43 VAL B CA 1
ATOM 1584 C C . VAL B 1 43 ? -10.797 7.277 7.176 1 97.81 43 VAL B C 1
ATOM 1586 O O . VAL B 1 43 ? -10.914 8.25 6.43 1 97.81 43 VAL B O 1
ATOM 1589 N N . TYR B 1 44 ? -11.758 6.789 7.859 1 95.38 44 TYR B N 1
ATOM 1590 C CA . TYR B 1 44 ? -13.117 7.242 7.594 1 95.38 44 TYR B CA 1
ATOM 1591 C C . TYR B 1 44 ? -13.641 8.094 8.742 1 95.38 44 TYR B C 1
ATOM 1593 O O . TYR B 1 44 ? -14.562 8.891 8.562 1 95.38 44 TYR B O 1
ATOM 1601 N N . ASP B 1 45 ? -13.031 7.973 9.883 1 94.38 45 ASP B N 1
ATOM 1602 C CA . ASP B 1 45 ? -13.656 8.562 11.062 1 94.38 45 ASP B CA 1
ATOM 1603 C C . ASP B 1 45 ? -12.883 9.797 11.531 1 94.38 45 ASP B C 1
ATOM 1605 O O . ASP B 1 45 ? -13.125 10.305 12.625 1 94.38 45 ASP B O 1
ATOM 1609 N N . SER B 1 46 ? -11.93 10.281 10.82 1 95.06 46 SER B N 1
ATOM 1610 C CA . SER B 1 46 ? -11.148 11.477 11.117 1 95.06 46 SER B CA 1
ATOM 1611 C C . SER B 1 46 ? -11 12.359 9.875 1 95.06 46 SER B C 1
ATOM 1613 O O . SER B 1 46 ? -10 12.266 9.164 1 95.06 46 SER B O 1
ATOM 1615 N N . PRO B 1 47 ? -12.039 13.219 9.656 1 95.44 47 PRO B N 1
ATOM 1616 C CA . PRO B 1 47 ? -11.984 14.055 8.453 1 95.44 47 PRO B CA 1
ATOM 1617 C C . PRO B 1 47 ? -10.727 14.922 8.398 1 95.44 47 PRO B C 1
ATOM 1619 O O . PRO B 1 47 ? -10.336 15.508 9.406 1 95.44 47 PRO B O 1
ATOM 1622 N N . GLY B 1 48 ? -10.086 14.898 7.258 1 96.88 48 GLY B N 1
ATOM 1623 C CA . GLY B 1 48 ? -8.938 15.766 7.055 1 96.88 48 GLY B CA 1
ATOM 1624 C C . GLY B 1 48 ? -7.625 15.133 7.48 1 96.88 48 GLY B C 1
ATOM 1625 O O . GLY B 1 48 ? -6.57 15.773 7.422 1 96.88 48 GLY B O 1
ATOM 1626 N N . VAL B 1 49 ? -7.645 13.953 7.855 1 97.5 49 VAL B N 1
ATOM 1627 C CA . VAL B 1 49 ? -6.441 13.305 8.359 1 97.5 49 VAL B CA 1
ATOM 1628 C C . VAL B 1 49 ? -5.508 12.977 7.195 1 97.5 49 VAL B C 1
ATOM 1630 O O . VAL B 1 49 ? -5.961 12.562 6.121 1 97.5 49 VAL B O 1
ATOM 1633 N N . PHE B 1 50 ? -4.316 13.188 7.359 1 98.56 50 PHE B N 1
ATOM 1634 C CA . PHE B 1 50 ? -3.215 12.703 6.535 1 98.56 50 PHE B CA 1
ATOM 1635 C C . PHE B 1 50 ? -1.958 12.508 7.371 1 98.56 50 PHE B C 1
ATOM 1637 O O . PHE B 1 50 ? -1.512 13.43 8.055 1 98.56 50 PHE B O 1
ATOM 1644 N N . GLY B 1 51 ? -1.421 11.367 7.355 1 98.56 51 GLY B N 1
ATOM 1645 C CA . GLY B 1 51 ? -0.241 11.047 8.141 1 98.56 51 GLY B CA 1
ATOM 1646 C C . GLY B 1 51 ? 0.661 10.023 7.48 1 98.56 51 GLY B C 1
ATOM 1647 O O . GLY B 1 51 ? 0.183 9.133 6.773 1 98.56 51 GLY B O 1
ATOM 1648 N N . VAL B 1 52 ? 1.905 10.148 7.676 1 98.81 52 VAL B N 1
ATOM 1649 C CA . VAL B 1 52 ? 2.92 9.203 7.223 1 98.81 52 VAL B CA 1
ATOM 1650 C C . VAL B 1 52 ? 3.729 8.695 8.414 1 98.81 52 VAL B C 1
ATOM 1652 O O . VAL B 1 52 ? 4.207 9.492 9.227 1 98.81 52 VAL B O 1
ATOM 1655 N N . TYR B 1 53 ? 3.863 7.445 8.43 1 98.31 53 TYR B N 1
ATOM 1656 C CA . TYR B 1 53 ? 4.504 6.805 9.57 1 98.31 53 TYR B CA 1
ATOM 1657 C C . TYR B 1 53 ? 5.582 5.828 9.109 1 98.31 53 TYR B C 1
ATOM 1659 O O . TYR B 1 53 ? 5.48 5.242 8.031 1 98.31 53 TYR B O 1
ATOM 1667 N N . LEU B 1 54 ? 6.547 5.641 9.977 1 96.94 54 LEU B N 1
ATOM 1668 C CA . LEU B 1 54 ? 7.617 4.68 9.727 1 96.94 54 LEU B CA 1
ATOM 1669 C C . LEU B 1 54 ? 7.656 3.617 10.82 1 96.94 54 LEU B C 1
ATOM 1671 O O . LEU B 1 54 ? 7.559 3.938 12.008 1 96.94 54 LEU B O 1
ATOM 1675 N N . THR B 1 55 ? 7.641 2.4 10.359 1 95.94 55 THR B N 1
ATOM 1676 C CA . THR B 1 55 ? 7.824 1.269 11.266 1 95.94 55 THR B CA 1
ATOM 1677 C C . THR B 1 55 ? 9.141 0.555 10.969 1 95.94 55 THR B C 1
ATOM 1679 O O . THR B 1 55 ? 9.414 0.177 9.828 1 95.94 55 THR B O 1
ATOM 1682 N N . THR B 1 56 ? 9.875 0.44 11.992 1 88.56 56 THR B N 1
ATOM 1683 C CA . THR B 1 56 ? 11.156 -0.252 11.875 1 88.56 56 THR B CA 1
ATOM 1684 C C . THR B 1 56 ? 11.156 -1.529 12.711 1 88.56 56 THR B C 1
ATOM 1686 O O . THR B 1 56 ? 10.109 -1.963 13.195 1 88.56 56 THR B O 1
ATOM 1689 N N . ASP B 1 57 ? 12.219 -2.141 13.094 1 74.69 57 ASP B N 1
ATOM 1690 C CA . ASP B 1 57 ? 12.367 -3.414 13.797 1 74.69 57 ASP B CA 1
ATOM 1691 C C . ASP B 1 57 ? 11.648 -3.395 15.141 1 74.69 57 ASP B C 1
ATOM 1693 O O . ASP B 1 57 ? 11.188 -4.434 15.617 1 74.69 57 ASP B O 1
ATOM 1697 N N . THR B 1 58 ? 11.414 -2.312 15.68 1 73.81 58 THR B N 1
ATOM 1698 C CA . THR B 1 58 ? 10.812 -2.27 17 1 73.81 58 THR B CA 1
ATOM 1699 C C . THR B 1 58 ? 9.289 -2.285 16.906 1 73.81 58 THR B C 1
ATOM 1701 O O . THR B 1 58 ? 8.602 -2.344 17.922 1 73.81 58 THR B O 1
ATOM 1704 N N . ASP B 1 59 ? 8.742 -2.477 15.75 1 75.44 59 ASP B N 1
ATOM 1705 C CA . ASP B 1 59 ? 7.312 -2.604 15.508 1 75.44 59 ASP B CA 1
ATOM 1706 C C . ASP B 1 59 ? 6.555 -1.39 16.047 1 75.44 59 ASP B C 1
ATOM 1708 O O . ASP B 1 59 ? 5.391 -1.498 16.438 1 75.44 59 ASP B O 1
ATOM 1712 N N . THR B 1 60 ? 7.254 -0.436 16.359 1 88.25 60 THR B N 1
ATOM 1713 C CA . THR B 1 60 ? 6.602 0.805 16.766 1 88.25 60 THR B CA 1
ATOM 1714 C C . THR B 1 60 ? 6.383 1.719 15.562 1 88.25 60 THR B C 1
ATOM 1716 O O . THR B 1 60 ? 7.285 1.91 14.742 1 88.25 60 THR B O 1
ATOM 1719 N N . LYS B 1 61 ? 5.234 2.162 15.461 1 93.5 61 LYS B N 1
ATOM 1720 C CA . LYS B 1 61 ? 4.875 3.107 14.406 1 93.5 61 LYS B CA 1
ATOM 1721 C C . LYS B 1 61 ? 5.23 4.535 14.805 1 93.5 61 LYS B C 1
ATOM 1723 O O . LYS B 1 61 ? 4.617 5.105 15.711 1 93.5 61 LYS B O 1
ATOM 1728 N N . LYS B 1 62 ? 6.246 5.109 14.188 1 94.75 62 LYS B N 1
ATOM 1729 C CA . LYS B 1 62 ? 6.719 6.461 14.469 1 94.75 62 LYS B CA 1
ATOM 1730 C C . LYS B 1 62 ? 6.156 7.461 13.461 1 94.75 62 LYS B C 1
ATOM 1732 O O . LYS B 1 62 ? 6.348 7.309 12.258 1 94.75 62 LYS B O 1
ATOM 1737 N N . PRO B 1 63 ? 5.496 8.477 13.93 1 96.62 63 PRO B N 1
ATOM 1738 C CA . PRO B 1 63 ? 5.004 9.492 12.992 1 96.62 63 PRO B CA 1
ATOM 1739 C C . PRO B 1 63 ? 6.125 10.328 12.383 1 96.62 63 PRO B C 1
ATOM 1741 O O . PRO B 1 63 ? 7 10.812 13.109 1 96.62 63 PRO B O 1
ATOM 1744 N N . LEU B 1 64 ? 6.105 10.461 11.094 1 97.31 64 LEU B N 1
ATOM 1745 C CA . LEU B 1 64 ? 7.055 11.312 10.383 1 97.31 64 LEU B CA 1
ATOM 1746 C C . LEU B 1 64 ? 6.398 12.633 9.969 1 97.31 64 LEU B C 1
ATOM 1748 O O . LEU B 1 64 ? 7.047 13.68 9.961 1 97.31 64 LEU B O 1
ATOM 1752 N N . TYR B 1 65 ? 5.195 12.5 9.594 1 98 65 TYR B N 1
ATOM 1753 C CA . TYR B 1 65 ? 4.434 13.641 9.094 1 98 65 TYR B CA 1
ATOM 1754 C C . TYR B 1 65 ? 2.953 13.5 9.438 1 98 65 TYR B C 1
ATOM 1756 O O . TYR B 1 65 ? 2.361 12.438 9.227 1 98 65 TYR B O 1
ATOM 1764 N N . LYS B 1 66 ? 2.424 14.492 9.898 1 97.94 66 LYS B N 1
ATOM 1765 C CA . LYS B 1 66 ? 0.983 14.602 10.109 1 97.94 66 LYS B CA 1
ATOM 1766 C C . LYS B 1 66 ? 0.469 15.977 9.68 1 97.94 66 LYS B C 1
ATOM 1768 O O . LYS B 1 66 ? 1.068 17 10.008 1 97.94 66 LYS B O 1
ATOM 1773 N N . ARG B 1 67 ? -0.603 15.891 8.984 1 97.69 67 ARG B N 1
ATOM 1774 C CA . ARG B 1 67 ? -1.235 17.141 8.562 1 97.69 67 ARG B CA 1
ATOM 1775 C C . ARG B 1 67 ? -2.041 17.75 9.703 1 97.69 67 ARG B C 1
ATOM 1777 O O . ARG B 1 67 ? -2.807 17.062 10.375 1 97.69 67 ARG B O 1
ATOM 1784 N N . LYS B 1 68 ? -1.891 19.031 9.867 1 96.25 68 LYS B N 1
ATOM 1785 C CA . LYS B 1 68 ? -2.691 19.75 10.852 1 96.25 68 LYS B CA 1
ATOM 1786 C C . LYS B 1 68 ? -4.148 19.844 10.414 1 96.25 68 LYS B C 1
ATOM 1788 O O . LYS B 1 68 ? -4.445 19.875 9.219 1 96.25 68 LYS B O 1
ATOM 1793 N N . PHE B 1 69 ? -4.949 19.938 11.422 1 95.25 69 PHE B N 1
ATOM 1794 C CA . PHE B 1 69 ? -6.375 20.094 11.148 1 95.25 69 PHE B CA 1
ATOM 1795 C C . PHE B 1 69 ? -6.73 21.562 10.969 1 95.25 69 PHE B C 1
ATOM 1797 O O . PHE B 1 69 ? -6.156 22.438 11.625 1 95.25 69 PHE B O 1
ATOM 1804 N N . ASN B 1 70 ? -7.641 21.812 10.078 1 92 70 ASN B N 1
ATOM 1805 C CA . ASN B 1 70 ? -8.086 23.188 9.867 1 92 70 ASN B CA 1
ATOM 1806 C C . ASN B 1 70 ? -9.016 23.656 10.984 1 92 70 ASN B C 1
ATOM 1808 O O . ASN B 1 70 ? -9.07 24.844 11.281 1 92 70 ASN B O 1
ATOM 1812 N N . LYS B 1 71 ? -9.766 22.75 11.672 1 92.62 71 LYS B N 1
ATOM 1813 C CA . LYS B 1 71 ? -10.711 23.062 12.734 1 92.62 71 LYS B CA 1
ATOM 1814 C C . LYS B 1 71 ? -10.117 22.781 14.109 1 92.62 71 LYS B C 1
ATOM 1816 O O . LYS B 1 71 ? -9.695 21.656 14.383 1 92.62 71 LYS B O 1
ATOM 1821 N N . PRO B 1 72 ? -10.195 23.766 15 1 91.81 72 PRO B N 1
ATOM 1822 C CA . PRO B 1 72 ? -9.609 23.578 16.328 1 91.81 72 PRO B CA 1
ATOM 1823 C C . PRO B 1 72 ? -10.242 22.422 17.094 1 91.81 72 PRO B C 1
ATOM 1825 O O . PRO B 1 72 ? -9.57 21.75 17.875 1 91.81 72 PRO B O 1
ATOM 1828 N N . GLU B 1 73 ? -11.547 22.219 16.859 1 92.81 73 GLU B N 1
ATOM 1829 C CA . GLU B 1 73 ? -12.242 21.109 17.531 1 92.81 73 GLU B CA 1
ATOM 1830 C C . GLU B 1 73 ? -11.633 19.766 17.141 1 92.81 73 GLU B C 1
ATOM 1832 O O . GLU B 1 73 ? -11.5 18.875 18 1 92.81 73 GLU B O 1
ATOM 1837 N N . LEU B 1 74 ? -11.273 19.641 15.891 1 91.81 74 LEU B N 1
ATOM 1838 C CA . LEU B 1 74 ? -10.664 18.406 15.414 1 91.81 74 LEU B CA 1
ATOM 1839 C C . LEU B 1 74 ? -9.234 18.266 15.93 1 91.81 74 LEU B C 1
ATOM 1841 O O . LEU B 1 74 ? -8.805 17.172 16.297 1 91.81 74 LEU B O 1
ATOM 1845 N N . ALA B 1 75 ? -8.461 19.344 15.938 1 92.44 75 ALA B N 1
ATOM 1846 C CA . ALA B 1 75 ? -7.102 19.359 16.469 1 92.44 75 ALA B CA 1
ATOM 1847 C C . ALA B 1 75 ? -7.066 18.844 17.906 1 92.44 75 ALA B C 1
ATOM 1849 O O . ALA B 1 75 ? -6.195 18.031 18.25 1 92.44 75 ALA B O 1
ATOM 1850 N N . ALA B 1 76 ? -8.016 19.344 18.672 1 92.31 76 ALA B N 1
ATOM 1851 C CA . ALA B 1 76 ? -8.102 18.922 20.078 1 92.31 76 ALA B CA 1
ATOM 1852 C C . ALA B 1 76 ? -8.5 17.453 20.188 1 92.31 76 ALA B C 1
ATOM 1854 O O . ALA B 1 76 ? -7.898 16.703 20.953 1 92.31 76 ALA B O 1
ATOM 1855 N N . LYS B 1 77 ? -9.445 17.094 19.391 1 92.5 77 LYS B N 1
ATOM 1856 C CA . LYS B 1 77 ? -9.984 15.734 19.438 1 92.5 77 LYS B CA 1
ATOM 1857 C C . LYS B 1 77 ? -8.914 14.703 19.062 1 92.5 77 LYS B C 1
ATOM 1859 O O . LYS B 1 77 ? -8.852 13.625 19.656 1 92.5 77 LYS B O 1
ATOM 1864 N N . TYR B 1 78 ? -8.062 15.086 18.062 1 91.19 78 TYR B N 1
ATOM 1865 C CA . TYR B 1 78 ? -7.133 14.094 17.547 1 91.19 78 TYR B CA 1
ATOM 1866 C C . TYR B 1 78 ? -5.715 14.359 18.031 1 91.19 78 TYR B C 1
ATOM 1868 O O . TYR B 1 78 ? -4.754 13.805 17.5 1 91.19 78 TYR B O 1
ATOM 1876 N N . GLY B 1 79 ? -5.594 15.117 18.984 1 89.31 79 GLY B N 1
ATOM 1877 C CA . GLY B 1 79 ? -4.355 15.281 19.734 1 89.31 79 GLY B CA 1
ATOM 1878 C C . GLY B 1 79 ? -3.293 16.047 18.969 1 89.31 79 GLY B C 1
ATOM 1879 O O . GLY B 1 79 ? -2.098 15.781 19.125 1 89.31 79 GLY B O 1
ATOM 1880 N N . GLU B 1 80 ? -3.713 16.875 18.109 1 88.56 80 GLU B N 1
ATOM 1881 C CA . GLU B 1 80 ? -2.742 17.766 17.469 1 88.56 80 GLU B CA 1
ATOM 1882 C C . GLU B 1 80 ? -2.059 18.672 18.484 1 88.56 80 GLU B C 1
ATOM 1884 O O . GLU B 1 80 ? -2.727 19.359 19.25 1 88.56 80 GLU B O 1
ATOM 1889 N N . THR B 1 81 ? -0.812 18.375 18.703 1 83.25 81 THR B N 1
ATOM 1890 C CA . THR B 1 81 ? -0.077 19.25 19.609 1 83.25 81 THR B CA 1
ATOM 1891 C C . THR B 1 81 ? 0.954 20.07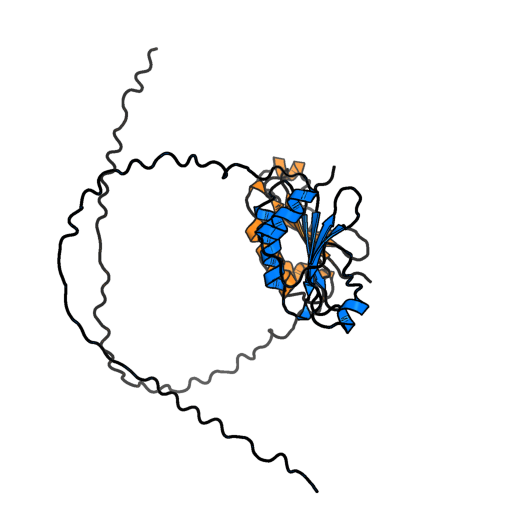8 18.844 1 83.25 81 THR B C 1
ATOM 1893 O O . THR B 1 81 ? 1.45 19.641 17.797 1 83.25 81 THR B O 1
ATOM 1896 N N . MET B 1 82 ? 1.156 21.172 19.328 1 77.12 82 MET B N 1
ATOM 1897 C CA . MET B 1 82 ? 2.141 22.062 18.734 1 77.12 82 MET B CA 1
ATOM 1898 C C . MET B 1 82 ? 3.557 21.672 19.125 1 77.12 82 MET B C 1
ATOM 1900 O O . MET B 1 82 ? 4.531 22.125 18.531 1 77.12 82 MET B O 1
ATOM 1904 N N . THR B 1 83 ? 3.668 20.766 19.969 1 84.69 83 THR B N 1
ATOM 1905 C CA . THR B 1 83 ? 4.98 20.438 20.516 1 84.69 83 THR B CA 1
ATOM 1906 C C . THR B 1 83 ? 5.641 19.328 19.703 1 84.69 83 THR B C 1
ATOM 1908 O O . THR B 1 83 ? 6.867 19.234 19.641 1 84.69 83 THR B O 1
ATOM 1911 N N . GLU B 1 84 ? 4.836 18.625 19.125 1 87.56 84 GLU B N 1
ATOM 1912 C CA . GLU B 1 84 ? 5.402 17.531 18.344 1 87.56 84 GLU B CA 1
ATOM 1913 C C . GLU B 1 84 ? 5.871 18.031 16.984 1 87.56 84 GLU B C 1
ATOM 1915 O O . GLU B 1 84 ? 5.172 18.797 16.328 1 87.56 84 GLU B O 1
ATOM 1920 N N . PRO B 1 85 ? 7.031 17.609 16.578 1 91.12 85 PRO B N 1
ATOM 1921 C CA . PRO B 1 85 ? 7.684 18.188 15.398 1 91.12 85 PRO B CA 1
ATOM 1922 C C . PRO B 1 85 ? 7.105 17.656 14.086 1 91.12 85 PRO B C 1
ATOM 1924 O O . PRO B 1 85 ? 7.457 18.141 13.008 1 91.12 85 PRO B O 1
ATOM 1927 N N . TYR B 1 86 ? 6.16 16.766 14.172 1 95.5 86 TYR B N 1
ATOM 1928 C CA . TYR B 1 86 ? 5.723 16.125 12.938 1 95.5 86 TYR B CA 1
ATOM 1929 C C . TYR B 1 86 ? 4.402 16.703 12.453 1 95.5 86 TYR B C 1
ATOM 1931 O O . TYR B 1 86 ? 3.861 16.281 11.43 1 95.5 86 TYR B O 1
ATOM 1939 N N . TRP B 1 87 ? 3.85 17.641 13.117 1 96.25 87 TRP B N 1
ATOM 1940 C CA . TRP B 1 87 ? 2.645 18.328 12.656 1 96.25 87 TRP B CA 1
ATOM 1941 C C . TRP B 1 87 ? 2.99 19.438 11.664 1 96.25 87 TRP B C 1
ATOM 1943 O O . TRP B 1 87 ? 3.811 20.312 11.961 1 96.25 87 TRP B O 1
ATOM 1953 N N . HIS B 1 88 ? 2.438 19.422 10.438 1 95.69 88 HIS B N 1
ATOM 1954 C CA . HIS B 1 88 ? 2.699 20.406 9.391 1 95.69 88 HIS B CA 1
ATOM 1955 C C . HIS B 1 88 ? 1.404 20.875 8.734 1 95.69 88 HIS B C 1
ATOM 1957 O O . HIS B 1 88 ? 0.427 20.125 8.68 1 95.69 88 HIS B O 1
ATOM 1963 N N . SER B 1 89 ? 1.399 22.125 8.32 1 94.5 89 SER B N 1
ATOM 1964 C CA . SER B 1 89 ? 0.255 22.609 7.559 1 94.5 89 SER B CA 1
ATOM 1965 C C . SER B 1 89 ? 0.315 22.141 6.109 1 94.5 89 SER B C 1
ATOM 1967 O O . SER B 1 89 ? 1.391 22.094 5.508 1 94.5 89 SER B O 1
ATOM 1969 N N . GLY B 1 90 ? -0.827 21.641 5.629 1 96.5 90 GLY B N 1
ATOM 1970 C CA . GLY B 1 90 ? -0.889 21.234 4.234 1 96.5 90 GLY B CA 1
ATOM 1971 C C . GLY B 1 90 ? -0.299 19.859 3.975 1 96.5 90 GLY B C 1
ATOM 1972 O O . GLY B 1 90 ? -0.068 19.094 4.91 1 96.5 90 GLY B O 1
ATOM 1973 N N . PHE B 1 91 ? -0.148 19.516 2.66 1 98.56 91 PHE B N 1
ATOM 1974 C CA . PHE B 1 91 ? 0.433 18.25 2.236 1 98.56 91 PHE B CA 1
ATOM 1975 C C . PHE B 1 91 ? 1.928 18.391 1.981 1 98.56 91 PHE B C 1
ATOM 1977 O O . PHE B 1 91 ? 2.383 19.438 1.512 1 98.56 91 PHE B O 1
ATOM 1984 N N . PRO B 1 92 ? 2.67 17.406 2.285 1 98.5 92 PRO B N 1
ATOM 1985 C CA . PRO B 1 92 ? 4.098 17.484 1.97 1 98.5 92 PRO B CA 1
ATOM 1986 C C . PRO B 1 92 ? 4.379 17.375 0.473 1 98.5 92 PRO B C 1
ATOM 1988 O O . PRO B 1 92 ? 3.654 16.688 -0.248 1 98.5 92 PRO B O 1
ATOM 1991 N N . ASP B 1 93 ? 5.402 17.984 0.149 1 97.31 93 ASP B N 1
ATOM 1992 C CA . ASP B 1 93 ? 5.906 17.625 -1.171 1 97.31 93 ASP B CA 1
ATOM 1993 C C . ASP B 1 93 ? 6.77 16.359 -1.098 1 97.31 93 ASP B C 1
ATOM 1995 O O . ASP B 1 93 ? 7.145 15.922 -0.009 1 97.31 93 ASP B O 1
ATOM 1999 N N . ALA B 1 94 ? 7.078 15.891 -2.279 1 96.44 94 ALA B N 1
ATOM 2000 C CA . ALA B 1 94 ? 7.77 14.602 -2.34 1 96.44 94 ALA B CA 1
ATOM 2001 C C . ALA B 1 94 ? 9.18 14.711 -1.776 1 96.44 94 ALA B C 1
ATOM 2003 O O . ALA B 1 94 ? 9.648 13.82 -1.065 1 96.44 94 ALA B O 1
ATOM 2004 N N . LYS B 1 95 ? 9.836 15.781 -2.117 1 96.38 95 LYS B N 1
ATOM 2005 C CA . LYS B 1 95 ? 11.219 15.977 -1.676 1 96.38 95 LYS B CA 1
ATOM 2006 C C . LYS B 1 95 ? 11.312 15.977 -0.152 1 96.38 95 LYS B C 1
ATOM 2008 O O . LYS B 1 95 ? 12.18 15.32 0.421 1 96.38 95 LYS B O 1
ATOM 2013 N N . PHE B 1 96 ? 10.477 16.75 0.458 1 97.56 96 PHE B N 1
ATOM 2014 C CA . PHE B 1 96 ? 10.453 16.844 1.912 1 97.56 96 PHE B CA 1
ATOM 2015 C C . PHE B 1 96 ? 10.164 15.492 2.543 1 97.56 96 PHE B C 1
ATOM 2017 O O . PHE B 1 96 ? 10.859 15.07 3.465 1 97.56 96 PHE B O 1
ATOM 2024 N N . LEU B 1 97 ? 9.195 14.789 2.074 1 97.88 97 LEU B N 1
ATOM 2025 C CA . LEU B 1 97 ? 8.82 13.492 2.625 1 97.88 97 LEU B CA 1
ATOM 2026 C C . LEU B 1 97 ? 9.961 12.484 2.475 1 97.88 97 LEU B C 1
ATOM 2028 O O . LEU B 1 97 ? 10.242 11.727 3.402 1 97.88 97 LEU B O 1
ATOM 2032 N N . LYS B 1 98 ? 10.578 12.477 1.316 1 97.19 98 LYS B N 1
ATOM 2033 C CA . LYS B 1 98 ? 11.719 11.594 1.097 1 97.19 98 LYS B CA 1
ATOM 2034 C C . LYS B 1 98 ? 12.852 11.898 2.07 1 97.19 98 LYS B C 1
ATOM 2036 O O . LYS B 1 98 ? 13.5 10.992 2.586 1 97.19 98 LYS B O 1
ATOM 2041 N N . GLN B 1 99 ? 13.039 13.141 2.336 1 96.88 99 GLN B N 1
ATOM 2042 C CA . GLN B 1 99 ? 14.078 13.547 3.275 1 96.88 99 GLN B CA 1
ATOM 2043 C C . GLN B 1 99 ? 13.758 13.07 4.688 1 96.88 99 GLN B C 1
ATOM 2045 O O . GLN B 1 99 ? 14.648 12.625 5.414 1 96.88 99 GLN B O 1
ATOM 2050 N N . LEU B 1 100 ? 12.516 13.234 5.066 1 96.88 100 LEU B N 1
ATOM 2051 C CA . LEU B 1 100 ? 12.102 12.75 6.379 1 96.88 100 LEU B CA 1
ATOM 2052 C C . LEU B 1 100 ? 12.43 11.266 6.539 1 96.88 100 LEU B C 1
ATOM 2054 O O . LEU B 1 100 ? 12.938 10.852 7.582 1 96.88 100 LEU B O 1
ATOM 2058 N N . ILE B 1 101 ? 12.156 10.492 5.566 1 96.19 101 ILE B N 1
ATOM 2059 C CA . ILE B 1 101 ? 12.375 9.047 5.613 1 96.19 101 ILE B CA 1
ATOM 2060 C C . ILE B 1 101 ? 13.867 8.75 5.59 1 96.19 101 ILE B C 1
ATOM 2062 O O . ILE B 1 101 ? 14.359 7.922 6.363 1 96.19 101 ILE B O 1
ATOM 2066 N N . LYS B 1 102 ? 14.586 9.422 4.75 1 94.56 102 LYS B N 1
ATOM 2067 C CA . LYS B 1 102 ? 16.031 9.242 4.676 1 94.56 102 LYS B CA 1
ATOM 2068 C C . LYS B 1 102 ? 16.688 9.508 6.031 1 94.56 102 LYS B C 1
ATOM 2070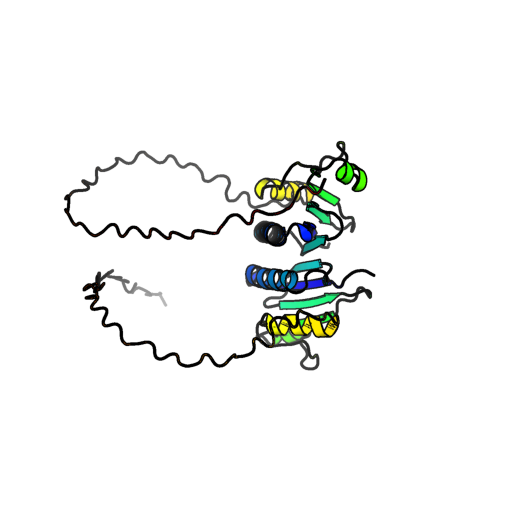 O O . LYS B 1 102 ? 17.609 8.789 6.434 1 94.56 102 LYS B O 1
ATOM 2075 N N . ASN B 1 103 ? 16.25 10.531 6.672 1 93.69 103 ASN B N 1
ATOM 2076 C CA . ASN B 1 103 ? 16.797 10.891 7.973 1 93.69 103 ASN B CA 1
ATOM 2077 C C . ASN B 1 103 ? 16.609 9.773 8.992 1 93.69 103 ASN B C 1
ATOM 2079 O O . ASN B 1 103 ? 17.422 9.602 9.898 1 93.69 103 ASN B O 1
ATOM 2083 N N . GLU B 1 104 ? 15.562 9.016 8.797 1 91.62 104 GLU B N 1
ATOM 2084 C CA . GLU B 1 104 ? 15.266 7.957 9.75 1 91.62 104 GLU B CA 1
ATOM 2085 C C . GLU B 1 104 ? 16 6.668 9.391 1 91.62 104 GLU B C 1
ATOM 2087 O O . GLU B 1 104 ? 16.469 5.945 10.273 1 91.62 104 GLU B O 1
ATOM 2092 N N . ILE B 1 105 ? 16.047 6.344 8.125 1 88.56 105 ILE B N 1
ATOM 2093 C CA . ILE B 1 105 ? 16.578 5.035 7.758 1 88.56 105 ILE B CA 1
ATOM 2094 C C . ILE B 1 105 ? 18.047 5.164 7.355 1 88.56 105 ILE B C 1
ATOM 2096 O O . ILE B 1 105 ? 18.766 4.164 7.273 1 88.56 105 ILE B O 1
ATOM 2100 N N . GLY B 1 106 ? 18.688 6.199 7.387 1 78.69 106 GLY B N 1
ATOM 2101 C CA . GLY B 1 106 ? 20.078 6.379 6.984 1 78.69 106 GLY B CA 1
ATOM 2102 C C . GLY B 1 106 ? 20.312 6.09 5.516 1 78.69 106 GLY B C 1
ATOM 2103 O O . GLY B 1 106 ? 21.453 5.855 5.098 1 78.69 106 GLY B O 1
ATOM 2104 N N . ALA B 1 107 ? 19.312 5.805 4.656 1 56.69 107 ALA B N 1
ATOM 2105 C CA . ALA B 1 107 ? 19.469 5.32 3.285 1 56.69 107 ALA B CA 1
ATOM 2106 C C . ALA B 1 107 ? 20.172 6.363 2.412 1 56.69 107 ALA B C 1
ATOM 2108 O O . ALA B 1 107 ? 19.891 7.562 2.533 1 56.69 107 ALA B O 1
ATOM 2109 N N . GLN B 1 108 ? 21.5 6.176 2.098 1 49.19 108 GLN B N 1
ATOM 2110 C CA . GLN B 1 108 ? 22.188 6.961 1.075 1 49.19 108 GLN B CA 1
ATOM 2111 C C . GLN B 1 108 ? 21.312 7.117 -0.17 1 49.19 108 GLN B C 1
ATOM 2113 O O . GLN B 1 108 ? 21.062 6.145 -0.882 1 49.19 108 GLN B O 1
ATOM 2118 N N . VAL B 1 109 ? 20.234 7.66 -0.282 1 49.97 109 VAL B N 1
ATOM 2119 C CA . VAL B 1 109 ? 19.594 7.93 -1.564 1 49.97 109 VAL B CA 1
ATOM 2120 C C . VAL B 1 109 ? 20.656 8.352 -2.59 1 49.97 109 VAL B C 1
ATOM 2122 O O . VAL B 1 109 ? 21.703 8.875 -2.229 1 49.97 109 VAL B O 1
ATOM 2125 N N . GLY B 1 110 ? 20.656 8.062 -3.916 1 40.88 110 GLY B N 1
ATOM 2126 C CA . GLY B 1 110 ? 21.531 8.383 -5.027 1 40.88 110 GLY B CA 1
ATOM 2127 C C . GLY B 1 110 ? 21.969 9.844 -5.043 1 40.88 110 GLY B C 1
ATOM 2128 O O . GLY B 1 110 ? 21.125 10.742 -4.938 1 40.88 110 GLY B O 1
ATOM 2129 N N . HIS B 1 111 ? 23.062 10.242 -4.586 1 40.97 111 HIS B N 1
ATOM 2130 C CA . HIS B 1 111 ? 23.953 11.312 -5.035 1 40.97 111 HIS B CA 1
ATOM 2131 C C . HIS B 1 111 ? 23.828 11.531 -6.539 1 40.97 111 HIS B C 1
ATOM 2133 O O . HIS B 1 111 ? 24.625 12.258 -7.129 1 40.97 111 HIS B O 1
ATOM 2139 N N . HIS B 1 112 ? 23.297 10.641 -7.34 1 38.88 112 HIS B N 1
ATOM 2140 C CA . HIS B 1 112 ? 23.672 10.945 -8.719 1 38.88 112 HIS B CA 1
ATOM 2141 C C . HIS B 1 112 ? 23.156 12.32 -9.133 1 38.88 112 HIS B C 1
ATOM 2143 O O . HIS B 1 112 ? 23.516 12.82 -10.211 1 38.88 112 HIS B O 1
ATOM 2149 N N . ILE B 1 113 ? 22.031 12.703 -8.703 1 37.62 113 ILE B N 1
ATOM 2150 C CA . ILE B 1 113 ? 21.562 13.836 -9.5 1 37.62 113 ILE B CA 1
ATOM 2151 C C . ILE B 1 113 ? 22.297 15.109 -9.07 1 37.62 113 ILE B C 1
ATOM 2153 O O . ILE B 1 113 ? 21.891 16.219 -9.422 1 37.62 113 ILE B O 1
ATOM 2157 N N . SER B 1 114 ? 23.172 14.93 -8.008 1 35.69 114 SER B N 1
ATOM 2158 C CA . SER B 1 114 ? 23.578 16.266 -7.621 1 35.69 114 SER B CA 1
ATOM 2159 C C . SER B 1 114 ? 24.188 17.016 -8.797 1 35.69 114 SER B C 1
ATOM 2161 O O . SER B 1 114 ? 23.828 18.172 -9.062 1 35.69 114 SER B O 1
ATOM 2163 N N . SER B 1 115 ? 25.562 16.75 -9.008 1 34.62 115 SER B N 1
ATOM 2164 C CA . SER B 1 115 ? 26.484 17.766 -9.5 1 34.62 115 SER B CA 1
ATOM 2165 C C . SER B 1 115 ? 26.422 17.875 -11.023 1 34.62 115 SER B C 1
ATOM 2167 O O . SER B 1 115 ? 27.125 17.172 -11.742 1 34.62 115 SER B O 1
ATOM 2169 N N . TYR B 1 116 ? 25.297 17.703 -11.727 1 32.03 116 TYR B N 1
ATOM 2170 C CA . TYR B 1 116 ? 25.609 17.984 -13.125 1 32.03 116 TYR B CA 1
ATOM 2171 C C . TYR B 1 116 ? 26.391 19.297 -13.266 1 32.03 116 TYR B C 1
ATOM 2173 O O . TYR B 1 116 ? 25.938 20.344 -12.789 1 32.03 116 TYR B O 1
ATOM 2181 N N . PRO B 1 117 ? 27.719 19.156 -13.305 1 32.16 117 PRO B N 1
ATOM 2182 C CA . PRO B 1 117 ? 28.562 20.312 -13.617 1 32.16 117 PRO B CA 1
ATOM 2183 C C . PRO B 1 117 ? 27.969 21.203 -14.703 1 32.16 117 PRO B C 1
ATOM 2185 O O . PRO B 1 117 ? 27.406 20.703 -15.68 1 32.16 117 PRO B O 1
ATOM 2188 N N . THR B 1 118 ? 27.328 22.297 -14.336 1 30.36 118 THR B N 1
ATOM 2189 C CA . THR B 1 118 ? 26.984 23.406 -15.219 1 30.36 118 THR B CA 1
ATOM 2190 C C . THR B 1 118 ? 28.109 23.672 -16.219 1 30.36 118 THR B C 1
ATOM 2192 O O . THR B 1 118 ? 29.125 24.281 -15.852 1 30.36 118 THR B O 1
ATOM 2195 N N . THR B 1 119 ? 28.656 22.578 -16.844 1 29.38 119 THR B N 1
ATOM 2196 C CA . THR B 1 119 ? 29.609 22.922 -17.891 1 29.38 119 THR B CA 1
ATOM 2197 C C . THR B 1 119 ? 29.094 24.094 -18.734 1 29.38 119 THR B C 1
ATOM 2199 O O . THR B 1 119 ? 27.938 24.125 -19.125 1 29.38 119 THR B O 1
ATOM 2202 N N . GLY B 1 120 ? 29.828 25.234 -18.766 1 27.67 120 GLY B N 1
ATOM 2203 C CA . GLY B 1 120 ? 29.875 26.484 -19.5 1 27.67 120 GLY B CA 1
ATOM 2204 C C . GLY B 1 120 ? 29.531 26.344 -20.969 1 27.67 120 GLY B C 1
ATOM 2205 O O . GLY B 1 120 ? 30.25 25.672 -21.719 1 27.67 120 GLY B O 1
ATOM 2206 N N . LEU B 1 121 ? 28.25 26 -21.25 1 27.22 121 LEU B N 1
ATOM 2207 C CA . LEU B 1 121 ? 27.797 26.094 -22.641 1 27.22 121 LEU B CA 1
ATOM 2208 C C . LEU B 1 121 ? 28.359 27.328 -23.312 1 27.22 121 LEU B C 1
ATOM 2210 O O . LEU B 1 121 ? 28.062 28.453 -22.906 1 27.22 121 LEU B O 1
ATOM 2214 N N . THR B 1 122 ? 29.547 27.219 -23.719 1 25.66 122 THR B N 1
ATOM 2215 C CA . THR B 1 122 ? 30.156 28.203 -24.609 1 25.66 122 THR B CA 1
ATOM 2216 C C . THR B 1 122 ? 29.172 28.609 -25.703 1 25.66 122 THR B C 1
ATOM 2218 O O . THR B 1 122 ? 28.391 27.781 -26.188 1 25.66 122 THR B O 1
ATOM 2221 N N . THR B 1 123 ? 28.75 29.906 -25.656 1 26.67 123 THR B N 1
ATOM 2222 C CA . THR B 1 123 ? 27.938 30.75 -26.516 1 26.67 123 THR B CA 1
ATOM 2223 C C . THR B 1 123 ? 28.312 30.547 -27.984 1 26.67 123 THR B C 1
ATOM 2225 O O . THR B 1 123 ? 29.375 30.984 -28.422 1 26.67 123 THR B O 1
ATOM 2228 N N . GLY B 1 124 ? 28.344 29.266 -28.422 1 23.34 124 GLY B N 1
ATOM 2229 C CA . GLY B 1 124 ? 28.656 29.219 -29.844 1 23.34 124 GLY B CA 1
ATOM 2230 C C . GLY B 1 124 ? 27.797 30.141 -30.672 1 23.34 124 GLY B C 1
ATOM 2231 O O . GLY B 1 124 ? 26.656 30.422 -30.312 1 23.34 124 GLY B O 1
ATOM 2232 N N . THR B 1 125 ? 28.406 31.031 -31.406 1 24.09 125 THR B N 1
ATOM 2233 C CA . THR B 1 125 ? 28.016 32.062 -32.375 1 24.09 125 THR B CA 1
ATOM 2234 C C . THR B 1 125 ? 27.031 31.5 -33.406 1 24.09 125 THR B C 1
ATOM 2236 O O . THR B 1 125 ? 27.406 30.656 -34.219 1 24.09 125 THR B O 1
ATOM 2239 N N . GLU B 1 126 ? 25.844 31 -32.938 1 22.62 126 GLU B N 1
ATOM 2240 C CA . GLU B 1 126 ? 24.875 30.547 -33.906 1 22.62 126 GLU B CA 1
ATOM 2241 C C . GLU B 1 126 ? 24.625 31.625 -34.969 1 22.62 126 GLU B C 1
ATOM 2243 O O . GLU B 1 126 ? 24.281 32.75 -34.625 1 22.62 126 GLU B O 1
ATOM 2248 N N . LYS B 1 127 ? 25.297 31.484 -36.031 1 22.14 127 LYS B N 1
ATOM 2249 C CA . LYS B 1 127 ? 25 32.25 -37.25 1 22.14 127 LYS B CA 1
ATOM 2250 C C . LYS B 1 127 ? 23.516 32.188 -37.562 1 22.14 127 LYS B C 1
ATOM 2252 O O . LYS B 1 127 ? 22.859 31.172 -37.375 1 22.14 127 LYS B O 1
ATOM 2257 N N . LYS B 1 128 ? 22.984 33.344 -37.906 1 22.47 128 LYS B N 1
ATOM 2258 C CA . LYS B 1 128 ? 21.719 33.938 -38.281 1 22.47 128 LYS B CA 1
ATOM 2259 C C . LYS B 1 128 ? 21.062 33.219 -39.438 1 22.47 128 LYS B C 1
ATOM 2261 O O . LYS B 1 128 ? 21.219 33.594 -40.594 1 22.47 128 LYS B O 1
ATOM 2266 N N . GLU B 1 129 ? 21.078 31.859 -39.5 1 21.69 129 GLU B N 1
ATOM 2267 C CA . GLU B 1 129 ? 20.453 31.5 -40.781 1 21.69 129 GLU B CA 1
ATOM 2268 C C . GLU B 1 129 ? 19 32 -40.844 1 21.69 129 GLU B C 1
ATOM 2270 O O . GLU B 1 129 ? 18.281 31.938 -39.844 1 21.69 129 GLU B O 1
ATOM 2275 N N . THR B 1 130 ? 18.719 32.781 -41.844 1 21.72 130 THR B N 1
ATOM 2276 C CA . THR B 1 130 ? 17.672 33.625 -42.438 1 21.72 130 THR B CA 1
ATOM 2277 C C . THR B 1 130 ? 16.453 32.781 -42.781 1 21.72 130 THR B C 1
ATOM 2279 O O . THR B 1 130 ? 15.539 33.25 -43.469 1 21.72 130 THR B O 1
ATOM 2282 N N . GLU B 1 131 ? 16.172 31.656 -42.031 1 22.08 131 GLU B N 1
ATOM 2283 C CA . GLU B 1 131 ? 15.078 30.922 -42.656 1 22.08 131 GLU B CA 1
ATOM 2284 C C . GLU B 1 131 ? 13.781 31.719 -42.625 1 22.08 131 GLU B C 1
ATOM 2286 O O . GLU B 1 131 ? 13.391 32.25 -41.594 1 22.08 131 GLU B O 1
ATOM 2291 N N . GLY B 1 132 ? 13.305 32.219 -43.75 1 21.42 132 GLY B N 1
ATOM 2292 C CA . GLY B 1 132 ? 12.156 32.969 -44.25 1 21.42 132 GLY B CA 1
ATOM 2293 C C . GLY B 1 132 ? 10.836 32.281 -43.969 1 21.42 132 GLY B C 1
ATOM 2294 O O . GLY B 1 132 ? 9.805 32.656 -44.531 1 21.42 132 GLY B O 1
ATOM 2295 N N . GLN B 1 133 ? 10.75 31.266 -43.094 1 19.75 133 GLN B N 1
ATOM 2296 C CA . GLN B 1 133 ? 9.461 30.594 -43.219 1 19.75 133 GLN B CA 1
ATOM 2297 C C . GLN B 1 133 ? 8.32 31.531 -42.844 1 19.75 133 GLN B C 1
ATOM 2299 O O . GLN B 1 133 ? 8.32 32.125 -41.781 1 19.75 133 GLN B O 1
ATOM 2304 N N . ALA B 1 134 ? 7.566 31.984 -43.812 1 23.48 134 ALA B N 1
ATOM 2305 C CA . ALA B 1 134 ? 6.34 32.781 -43.875 1 23.48 134 ALA B CA 1
ATOM 2306 C C . ALA B 1 134 ? 5.227 32.094 -43.062 1 23.48 134 ALA B C 1
ATOM 2308 O O . ALA B 1 134 ? 4.801 31 -43.375 1 23.48 134 ALA B O 1
ATOM 2309 N N . CYS B 1 135 ? 5.297 32.156 -41.781 1 20.98 135 CYS B N 1
ATOM 2310 C CA . CYS B 1 135 ? 4.277 31.641 -40.875 1 20.98 135 CYS B CA 1
ATOM 2311 C C . CYS B 1 135 ? 2.889 32.094 -41.281 1 20.98 135 CYS B C 1
ATOM 2313 O O . CYS B 1 135 ? 2.705 33.281 -41.625 1 20.98 135 CYS B O 1
ATOM 2315 N N . VAL B 1 136 ? 2.158 31.125 -41.562 1 21.12 136 VAL B N 1
ATOM 2316 C CA . VAL B 1 136 ? 0.771 30.891 -41.969 1 21.12 136 VAL B CA 1
ATOM 2317 C C . VAL B 1 136 ? -0.166 31.531 -40.938 1 21.12 136 VAL B C 1
ATOM 2319 O O . VAL B 1 136 ? 0.152 31.594 -39.75 1 21.12 136 VAL B O 1
ATOM 2322 N N . ALA B 1 137 ? -1.094 32.281 -41.438 1 23.47 137 ALA B N 1
ATOM 2323 C CA . ALA B 1 137 ? -2.154 33.188 -40.969 1 23.47 137 ALA B CA 1
ATOM 2324 C C . ALA B 1 137 ? -3.18 32.406 -40.156 1 23.47 137 ALA B C 1
ATOM 2326 O O . ALA B 1 137 ? -3.953 31.609 -40.688 1 23.47 137 ALA B O 1
ATOM 2327 N N . GLY B 1 138 ? -2.799 31.656 -39.094 1 19.06 138 GLY B N 1
ATOM 2328 C CA . GLY B 1 138 ? -3.713 30.734 -38.438 1 19.06 138 GLY B CA 1
ATOM 2329 C C . GLY B 1 138 ? -4.852 31.422 -37.719 1 19.06 138 GLY B C 1
ATOM 2330 O O . GLY B 1 138 ? -5.605 30.781 -36.969 1 19.06 138 GLY B O 1
ATOM 2331 N N . SER B 1 139 ? -5.117 32.781 -37.812 1 21.2 139 SER B N 1
ATOM 2332 C CA . SER B 1 139 ? -5.801 33.219 -36.594 1 21.2 139 SER B CA 1
ATOM 2333 C C . SER B 1 139 ? -7.125 32.469 -36.406 1 21.2 139 SER B C 1
ATOM 2335 O O . SER B 1 139 ? -7.855 32.25 -37.375 1 21.2 139 SER B O 1
ATOM 2337 N N . ASP B 1 140 ? -7.207 31.734 -35.344 1 21.23 140 ASP B N 1
ATOM 2338 C CA . ASP B 1 140 ? -8.117 30.812 -34.656 1 21.23 140 ASP B CA 1
ATOM 2339 C C . ASP B 1 140 ? -9.383 31.531 -34.188 1 21.23 140 ASP B C 1
ATOM 2341 O O . ASP B 1 140 ? -10.133 31 -33.375 1 21.23 140 ASP B O 1
ATOM 2345 N N . LYS B 1 141 ? -9.75 32.656 -34.688 1 21.72 141 LYS B N 1
ATOM 2346 C CA . LYS B 1 141 ? -10.656 33.375 -33.781 1 21.72 141 LYS B CA 1
ATOM 2347 C C . LYS B 1 141 ? -12.016 32.688 -33.719 1 21.72 141 LYS B C 1
ATOM 2349 O O . LYS B 1 141 ? -12.984 33.25 -33.219 1 21.72 141 LYS B O 1
ATOM 2354 N N . ALA B 1 142 ? -12.219 31.438 -34 1 21.23 142 ALA B N 1
ATOM 2355 C CA . ALA B 1 142 ? -13.633 31.188 -34.281 1 21.23 142 ALA B CA 1
ATOM 2356 C C . ALA B 1 142 ? -14.492 31.469 -33.062 1 21.23 142 ALA B C 1
ATOM 2358 O O . ALA B 1 142 ? -14.328 30.828 -32 1 21.23 142 ALA B O 1
ATOM 2359 N N . GLY B 1 143 ? -14.852 32.75 -32.688 1 21.67 143 GLY B N 1
ATOM 2360 C CA . GLY B 1 143 ? -15.57 33.406 -31.594 1 21.67 143 GLY B CA 1
ATOM 2361 C C . GLY B 1 143 ? -16.953 32.844 -31.375 1 21.67 143 GLY B C 1
ATOM 2362 O O . GLY B 1 143 ? -17.953 33.438 -31.812 1 21.67 143 GLY B O 1
ATOM 2363 N N . ALA B 1 144 ? -17.219 31.516 -31.625 1 21.3 144 ALA B N 1
ATOM 2364 C CA . ALA B 1 144 ? -18.656 31.266 -31.734 1 21.3 144 ALA B CA 1
ATOM 2365 C C . ALA B 1 144 ? -19.375 31.641 -30.438 1 21.3 144 ALA B C 1
ATOM 2367 O O . ALA B 1 144 ? -18.953 31.25 -29.344 1 21.3 144 ALA B O 1
ATOM 2368 N N . CYS B 1 145 ? -20.094 32.75 -30.438 1 21.2 145 CYS B N 1
ATOM 2369 C CA . CYS B 1 145 ? -20.922 33.531 -29.5 1 21.2 145 CYS B CA 1
ATOM 2370 C C . CYS B 1 145 ? -22 32.656 -28.891 1 21.2 145 CYS B C 1
ATOM 2372 O O . CYS B 1 145 ? -22.875 32.125 -29.609 1 21.2 145 CYS B O 1
ATOM 2374 N N . VAL B 1 146 ? -21.562 31.578 -28.141 1 20.73 146 VAL B N 1
ATOM 2375 C CA . VAL B 1 146 ? -22.609 30.734 -27.594 1 20.73 146 VAL B CA 1
ATOM 2376 C C . VAL B 1 146 ? -23.547 31.562 -26.719 1 20.73 146 VAL B C 1
ATOM 2378 O O . VAL B 1 146 ? -23.109 32.156 -25.719 1 20.73 146 VAL B O 1
ATOM 2381 N N . ALA B 1 147 ? -24.438 32.406 -27.281 1 23.97 147 ALA B N 1
ATOM 2382 C CA . ALA B 1 147 ? -25.422 33.312 -26.672 1 23.97 147 ALA B CA 1
ATOM 2383 C C . ALA B 1 147 ? -26.359 32.562 -25.75 1 23.97 147 ALA B C 1
ATOM 2385 O O . ALA B 1 147 ? -27.266 33.156 -25.156 1 23.97 147 ALA B O 1
ATOM 2386 N N . GLY B 1 148 ? -25.953 31.406 -25.125 1 21.11 148 GLY B N 1
ATOM 2387 C CA . GLY B 1 148 ? -27.141 30.766 -24.609 1 21.11 148 GLY B CA 1
ATOM 2388 C C . GLY B 1 148 ? -27.922 31.625 -23.641 1 21.11 148 GLY B C 1
ATOM 2389 O O . GLY B 1 148 ? -27.344 32.312 -22.797 1 21.11 148 GLY B O 1
ATOM 2390 N N . SER B 1 149 ? -29.062 32.219 -24.031 1 22.38 149 SER B N 1
ATOM 2391 C CA . SER B 1 149 ? -30.078 33.094 -23.453 1 22.38 149 SER B CA 1
ATOM 2392 C C . SER B 1 149 ? -30.641 32.531 -22.172 1 22.38 149 SER B C 1
ATOM 2394 O O . SER B 1 149 ? -31.25 31.453 -22.172 1 22.38 149 SER B O 1
ATOM 2396 N N . ALA B 1 150 ? -29.828 32.375 -21.141 1 22.58 150 ALA B N 1
ATOM 2397 C CA . ALA B 1 150 ? -30.312 31.891 -19.859 1 22.58 150 ALA B CA 1
ATOM 2398 C C . ALA B 1 150 ? -31.484 32.75 -19.344 1 22.58 150 ALA B C 1
ATOM 2400 O O . ALA B 1 150 ? -31.297 33.906 -19.031 1 22.58 150 ALA B O 1
ATOM 2401 N N . LYS B 1 151 ? -32.656 32.625 -19.891 1 25.5 151 LYS B N 1
ATOM 2402 C CA . LYS B 1 151 ? -33.844 33.344 -19.391 1 25.5 151 LYS B CA 1
ATOM 2403 C C . LYS B 1 151 ? -34.125 32.969 -17.953 1 25.5 151 LYS B C 1
ATOM 2405 O O . LYS B 1 151 ? -34.531 31.828 -17.672 1 25.5 151 LYS B O 1
ATOM 2410 N N . ALA B 1 152 ? -33.281 32.969 -17 1 24.73 152 ALA B N 1
ATOM 2411 C CA . ALA B 1 152 ? -33.656 32.594 -15.648 1 24.73 152 ALA B CA 1
ATOM 2412 C C . ALA B 1 152 ? -34.844 33.469 -15.156 1 24.73 152 ALA B C 1
ATOM 2414 O O . ALA B 1 152 ? -34.719 34.688 -15.062 1 24.73 152 ALA B O 1
ATOM 2415 N N . GLU B 1 153 ? -36.094 33.094 -15.5 1 26.17 153 GLU B N 1
ATOM 2416 C CA . GLU B 1 153 ? -37.344 33.688 -15.023 1 26.17 153 GLU B CA 1
ATOM 2417 C C . GLU B 1 153 ? -37.375 33.75 -13.5 1 26.17 153 GLU B C 1
ATOM 2419 O O . GLU B 1 153 ? -37 32.812 -12.828 1 26.17 153 GLU B O 1
ATOM 2424 N N . ALA B 1 154 ? -37.25 34.938 -12.914 1 28.83 154 ALA B N 1
ATOM 2425 C CA . ALA B 1 154 ? -37.375 35.5 -11.562 1 28.83 154 ALA B CA 1
ATOM 2426 C C . ALA B 1 154 ? -38.594 34.938 -10.867 1 28.83 154 ALA B C 1
ATOM 2428 O O . ALA B 1 154 ? -39.75 35.219 -11.297 1 28.83 154 ALA B O 1
ATOM 2429 N N . CYS B 1 155 ? -38.625 33.594 -10.703 1 28.5 155 CYS B N 1
ATOM 2430 C CA . CYS B 1 155 ? -39.844 33.125 -10.062 1 28.5 155 CYS B CA 1
ATOM 2431 C C . CYS B 1 155 ? -40.188 34 -8.852 1 28.5 155 CYS B C 1
ATOM 2433 O O . CYS B 1 155 ? -39.375 34.125 -7.938 1 28.5 155 CYS B O 1
ATOM 2435 N N . LYS B 1 156 ? -41.125 34.969 -8.992 1 27.33 156 LYS B N 1
ATOM 2436 C CA . LYS B 1 156 ? -41.812 36 -8.219 1 27.33 156 LYS B CA 1
ATOM 2437 C C . LYS B 1 156 ? -42.312 35.438 -6.883 1 27.33 156 LYS B C 1
ATOM 2439 O O . LYS B 1 156 ? -42.188 36.094 -5.852 1 27.33 156 LYS B O 1
ATOM 2444 N N . ASP B 1 157 ? -43.125 34.375 -6.953 1 27.97 157 ASP B N 1
ATOM 2445 C CA . ASP B 1 157 ? -44.375 34.531 -6.168 1 27.97 157 ASP B CA 1
ATOM 2446 C C . ASP B 1 157 ? -44.094 34.281 -4.684 1 27.97 157 ASP B C 1
ATOM 2448 O O . ASP B 1 157 ? -44.625 33.344 -4.098 1 27.97 157 ASP B O 1
ATOM 2452 N N . CYS B 1 158 ? -42.906 34.469 -4.129 1 28.36 158 CYS B N 1
ATOM 2453 C CA . CYS B 1 158 ? -42.938 34.156 -2.707 1 28.36 158 CYS B CA 1
ATOM 2454 C C . CYS B 1 158 ? -44.062 34.875 -2.01 1 28.36 158 CYS B C 1
ATOM 2456 O O . CYS B 1 158 ? -43.969 36.062 -1.732 1 28.36 158 CYS B O 1
ATOM 2458 N N . VAL B 1 159 ? -45.312 34.812 -2.465 1 25.06 159 VAL B N 1
ATOM 2459 C CA . VAL B 1 159 ? -46.469 35.438 -1.808 1 25.06 159 VAL B CA 1
ATOM 2460 C C . VAL B 1 159 ? -46.656 34.875 -0.41 1 25.06 159 VAL B C 1
ATOM 2462 O O . VAL B 1 159 ? -47.125 33.75 -0.262 1 25.06 159 VAL B O 1
ATOM 2465 N N . ALA B 1 160 ? -45.688 34.188 0.265 1 25.61 160 ALA B N 1
ATOM 2466 C CA . ALA B 1 160 ? -46.406 33.625 1.427 1 25.61 160 ALA B CA 1
ATOM 2467 C C . ALA B 1 160 ? -47.281 34.688 2.084 1 25.61 160 ALA B C 1
ATOM 2469 O O . ALA B 1 160 ? -47 35.875 2.018 1 25.61 160 ALA B O 1
ATOM 2470 N N . ASN B 1 161 ? -48.531 34.188 2.805 1 26.02 161 ASN B N 1
ATOM 2471 C CA . ASN B 1 161 ? -49.812 34.312 3.514 1 26.02 161 ASN B CA 1
ATOM 2472 C C . ASN B 1 161 ? -49.625 35.094 4.812 1 26.02 161 ASN B C 1
ATOM 2474 O O . ASN B 1 161 ? -50.531 35.844 5.207 1 26.02 161 ASN B O 1
ATOM 2478 N N . GLU B 1 162 ? -48.719 35.062 5.867 1 25.08 162 GLU B N 1
ATOM 2479 C CA . GLU B 1 162 ? -49.25 36 6.844 1 25.08 162 GLU B CA 1
ATOM 2480 C C . GLU B 1 162 ? -49.156 37.438 6.348 1 25.08 162 GLU B C 1
ATOM 2482 O O . GLU B 1 162 ? -48.188 37.781 5.684 1 25.08 162 GLU B O 1
#

Foldseek 3Di:
DAAKEKEKEDAVVVVCVVVSVVLVVLQCVQCPVRHRYYYYHHDHPQPPWIWMWMADPVRDTHTLAIEADPDVVSCVVVVPDPPDPRYDHDDDDNVVVNVSVCVVRVPPRDPVVPCPPPPDPPPPDPPPPCPDDDDDDDDDDDDPDPPPPPPPDDPDDPDPDD/DAAKEKEKEDAVVVVCVVVSVVLVVLQCVQCPVRHRYYYYHHDHPQPPWIWMWMADPVRDTHTLAIEADPDVVSCVVVVPDPPDPRYDHDDDDNVVVNVSVCVVRVPPGDPVVPCPPPPDPDPPPPDDPPPPPPDDPPPPPPVPPPVPPPPVPPPPCPVDDD

Secondary structure (DSSP, 8-state):
-PPPEEEEEEETTTT-HHHHHHHHHHHHHHTTTT-SEEEEEEESSSTT-EEEEEE-TT--EEEEEEEPPSSHHHHHHTT--SSSTTEESSPPPHHHHHHHHHHHH------TTT------------------------------------------------/-PPPEEEEEEETTTT-HHHHHHHHHHHHHHTTTT-SEEEEEEESSSTT-EEEEEE-TT--EEEEEEEPPSSHHHHHHTT--SSSTTEESSPPPHHHHHHHHHHHH------TTS------------------------------------------------

Nearest PDB structures (foldseek):
  2oka-assembly1_D  TM=9.047E-01  e=1.670E-07  Pseudomonas aeruginosa
  2ojl-assembly1_A  TM=9.145E-01  e=2.169E-07  Bordetella parapertussis 12822
  2fa8-assembly1_D  TM=9.009E-01  e=4.454E-07  Agrobacterium fabrum str. C58
  3dex-assembly4_G  TM=9.043E-01  e=3.429E-07  Streptomyces avermitilis
  2p0g-assembly1_B  TM=9.034E-01  e=1.188E-06  Vibrio cholerae

Sequence (324 aa):
MSLPQVTIEYCAKCKWQQRAVWYLQELLQTFDGSLGAITLVPVYDSPGVFGVYLTTDTDTKKPLYKRKFNKPELAAKYGETMTEPYWHSGFPDAKFLKQLIKNEIGAQVGHHISSYPTTGLTTGTEKKETEGQACVAGSDKAGACVAGSAKAEACKDCVANEMSLPQVTIEYCAKCKWQQRAVWYLQELLQTFDGSLGAITLVPVYDSPGVFGVYLTTDTDTKKPLYKRKFNKPELAAKYGETMTEPYWHSGFPDAKFLKQLIKNEIGAQVGHHISSYPTTGLTTGTEKKETEGQACVAGSDKAGACVAGSAKAEACKDCVANE

InterPro domains:
  IPR011893 Selenoprotein, Rdx-type [PF10262] (5-103)
  IPR036249 Thioredoxin-like superfamily [SSF52833] (3-107)